Protein AF-A0A562IJ96-F1 (afdb_monomer_lite)

Secondary structure (DSSP, 8-state):
--GGGT---EEEEE---HHHHHHHHHHHHHHHHHHHS---PPPHHHHHHHHHHHHHHHHHHHHH--SSEEEEEETTTEEEEEEEB-TTSSBSS---HHHHHHHHHTPPPPHHHHHHHHHHHHHHHHHS-GGGHHHHHHHHHHHTTTS-TTSPPP------GGGTTS-S---S-TTS-PPPPPP---PPPPPPPPP-----------

Organism: Micromonospora olivasterospora (NCBI:txid1880)

Sequence (206 aa):
MFRAAGYRVEAAIMAVPEPLSRLGIIHRYHDQVQKLGYGRLTARDNHDASYQGVRRAAETIDRDRIVDVATVYRRGNQQLHTNHLDGASAWRWPAGTAAAIDAERQRPWTPEETKAFAATVKQLFDEMGPEWHEELRDIVRLAAPLADRQTPLPEIAEISPAITAAAKAFPTSTRQSLPRQPAERDAVPPPPRASRETSRGEEPTR

pLDDT: mean 81.47, std 24.16, range [34.38, 98.69]

InterPro domains:
  IPR010488 Zeta toxin domain [PF06414] (2-84)
  IPR027417 P-loop containing nucleoside triphosphate hydrolase [G3DSA:3.40.50.300] (1-162)

Foldseek 3Di:
DQVVVVDAFEAEAEQDAPLRLLLVQLLQQVVCCVPPVGGDGDDPVNSVCVVVVSLVVLVCCLPVVPHQKYWYAYPPRHTQDIWGQDPVSDIPDRRCNSVSSVCSNQAADDLVRQVVSLVSLVVCVVPDDPVCLVVSVVSLVSCVNRYDPVRDRDPSDDDDPPVVPPPPDDDDDPPPDDPDDDDDDDDDDDDDDDDDDDDDDDDDDD

Radius of gyration: 26.54 Å; chains: 1; bounding box: 50×44×98 Å

Structure (mmCIF, N/CA/C/O backbone):
data_AF-A0A562IJ96-F1
#
_entry.id   AF-A0A562IJ96-F1
#
loop_
_atom_site.group_PDB
_atom_site.id
_atom_site.type_symbol
_atom_site.label_atom_id
_atom_site.label_alt_id
_atom_site.label_comp_id
_atom_site.label_asym_id
_atom_site.label_entity_id
_atom_site.label_seq_id
_atom_site.pdbx_PDB_ins_code
_atom_site.Cartn_x
_atom_site.Cartn_y
_atom_site.Cartn_z
_atom_site.occupancy
_atom_site.B_iso_or_equiv
_atom_site.auth_seq_id
_atom_site.auth_comp_id
_atom_site.auth_asym_id
_atom_site.auth_atom_id
_atom_site.pdbx_PDB_model_num
ATOM 1 N N . MET A 1 1 ? 3.215 -9.424 -25.531 1.00 72.25 1 MET A N 1
ATOM 2 C CA . MET A 1 1 ? 1.840 -9.171 -26.015 1.00 72.25 1 MET A CA 1
ATOM 3 C C . MET A 1 1 ? 1.569 -7.679 -26.237 1.00 72.25 1 MET A C 1
ATOM 5 O O . MET A 1 1 ? 1.239 -7.343 -27.357 1.00 72.25 1 MET A O 1
ATOM 9 N N . PHE A 1 2 ? 1.799 -6.768 -25.278 1.00 91.50 2 PHE A N 1
ATOM 10 C CA . PHE A 1 2 ? 1.605 -5.315 -25.507 1.00 91.50 2 PHE A CA 1
ATOM 11 C C . PHE A 1 2 ? 2.761 -4.613 -26.238 1.00 91.50 2 PHE A C 1
ATOM 13 O O . PHE A 1 2 ? 2.530 -3.953 -27.245 1.00 91.50 2 PHE A O 1
ATOM 20 N N . ARG A 1 3 ? 4.014 -4.833 -25.813 1.00 88.69 3 ARG A N 1
ATOM 21 C CA . ARG A 1 3 ? 5.201 -4.298 -26.515 1.00 88.69 3 ARG A CA 1
ATOM 22 C C . ARG A 1 3 ? 5.276 -4.716 -27.980 1.00 88.69 3 ARG A C 1
ATOM 24 O O . ARG A 1 3 ? 5.545 -3.903 -28.850 1.00 88.69 3 ARG A O 1
ATOM 31 N N . ALA A 1 4 ? 4.987 -5.989 -28.251 1.00 88.75 4 ALA A N 1
ATOM 32 C CA . ALA A 1 4 ? 4.957 -6.532 -29.609 1.00 88.75 4 ALA A CA 1
ATOM 33 C C . ALA A 1 4 ? 3.893 -5.862 -30.501 1.00 88.75 4 ALA A C 1
ATOM 35 O O . ALA A 1 4 ? 4.020 -5.889 -31.717 1.00 88.75 4 ALA A O 1
ATOM 36 N N . ALA A 1 5 ? 2.868 -5.250 -29.900 1.00 93.44 5 ALA A N 1
ATOM 37 C CA . ALA A 1 5 ? 1.852 -4.465 -30.592 1.00 93.44 5 ALA A CA 1
ATOM 38 C C . ALA A 1 5 ? 2.189 -2.957 -30.648 1.00 93.44 5 ALA A C 1
ATOM 40 O O . ALA A 1 5 ? 1.336 -2.160 -31.023 1.00 93.44 5 ALA A O 1
ATOM 41 N N . GLY A 1 6 ? 3.410 -2.553 -30.276 1.00 92.81 6 GLY A N 1
ATOM 42 C CA . GLY A 1 6 ? 3.886 -1.168 -30.358 1.00 92.81 6 GLY A CA 1
ATOM 43 C C . GLY A 1 6 ? 3.533 -0.280 -29.160 1.00 92.81 6 GLY A C 1
ATOM 44 O O . GLY A 1 6 ? 3.797 0.919 -29.202 1.00 92.81 6 GLY A O 1
ATOM 45 N N . TYR A 1 7 ? 2.957 -0.832 -28.088 1.00 95.44 7 TYR A N 1
ATOM 46 C CA . TYR A 1 7 ? 2.636 -0.056 -26.887 1.00 95.44 7 TYR A CA 1
ATOM 47 C C . TYR A 1 7 ? 3.838 0.099 -25.959 1.00 95.44 7 TYR A C 1
ATOM 49 O O . TYR A 1 7 ? 4.564 -0.866 -25.708 1.00 95.44 7 TYR A O 1
ATOM 57 N N . ARG A 1 8 ? 3.948 1.287 -25.351 1.00 94.69 8 ARG A N 1
ATOM 58 C CA . ARG A 1 8 ? 4.721 1.491 -24.123 1.00 94.69 8 ARG A CA 1
ATOM 59 C C . ARG A 1 8 ? 3.952 0.886 -22.945 1.00 94.69 8 ARG A C 1
ATOM 61 O O . ARG A 1 8 ? 2.775 1.178 -22.750 1.00 94.69 8 ARG A O 1
ATOM 68 N N . VAL A 1 9 ? 4.615 0.033 -22.179 1.00 96.19 9 VAL A N 1
ATOM 69 C CA . VAL A 1 9 ? 4.081 -0.667 -21.010 1.00 96.19 9 VAL A CA 1
ATOM 70 C C . VAL A 1 9 ? 4.668 -0.048 -19.753 1.00 96.19 9 VAL A C 1
ATOM 72 O O . VAL A 1 9 ? 5.884 -0.015 -19.576 1.00 96.19 9 VAL A O 1
ATOM 75 N N . GLU A 1 10 ? 3.806 0.403 -18.852 1.00 97.38 10 GLU A N 1
ATOM 76 C CA . GLU A 1 10 ? 4.207 1.053 -17.606 1.00 97.38 10 GLU A CA 1
ATOM 77 C C . GLU A 1 10 ? 3.600 0.322 -16.408 1.00 97.38 10 GLU A C 1
ATOM 79 O O . GLU A 1 10 ? 2.443 -0.100 -16.449 1.00 97.38 10 GLU A O 1
ATOM 84 N N . ALA A 1 11 ? 4.377 0.183 -15.335 1.00 97.69 11 ALA A N 1
ATOM 85 C CA . ALA A 1 11 ? 3.901 -0.291 -14.044 1.00 97.69 11 ALA A CA 1
ATOM 86 C C . ALA A 1 11 ? 3.885 0.865 -13.042 1.00 97.69 11 ALA A C 1
ATOM 88 O O . ALA A 1 11 ? 4.938 1.345 -12.630 1.00 97.69 11 ALA A O 1
ATOM 89 N N . ALA A 1 12 ? 2.689 1.269 -12.619 1.00 97.50 12 ALA A N 1
ATOM 90 C CA . ALA A 1 12 ? 2.480 2.179 -11.499 1.00 97.5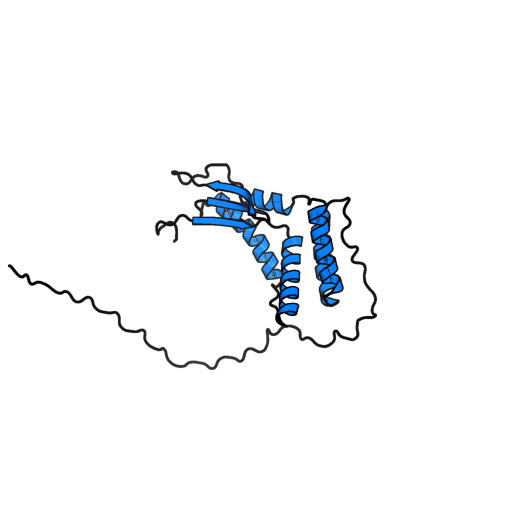0 12 ALA A CA 1
ATOM 91 C C . ALA A 1 12 ? 2.096 1.364 -10.258 1.00 97.50 12 ALA A C 1
ATOM 93 O O . ALA A 1 12 ? 1.059 0.700 -10.238 1.00 97.50 12 ALA A O 1
ATOM 94 N N . ILE A 1 13 ? 2.945 1.384 -9.232 1.00 98.06 13 ILE A N 1
ATOM 95 C CA . ILE A 1 13 ? 2.834 0.507 -8.065 1.00 98.06 13 ILE A CA 1
ATOM 96 C C . ILE A 1 13 ? 2.618 1.345 -6.809 1.00 98.06 13 ILE A C 1
ATOM 98 O O . ILE A 1 13 ? 3.400 2.242 -6.512 1.00 98.06 13 ILE A O 1
ATOM 102 N N . MET A 1 14 ? 1.582 1.025 -6.035 1.00 97.75 14 MET A N 1
ATOM 103 C CA . MET A 1 14 ? 1.342 1.651 -4.734 1.00 97.75 14 MET A CA 1
ATOM 104 C C . MET A 1 14 ? 2.111 0.912 -3.636 1.00 97.75 14 MET A C 1
ATOM 106 O O . MET A 1 14 ? 1.820 -0.248 -3.338 1.00 97.75 14 MET A O 1
ATOM 110 N N . ALA A 1 15 ? 3.051 1.599 -2.995 1.00 97.81 15 ALA A N 1
ATOM 111 C CA . ALA A 1 15 ? 3.677 1.155 -1.762 1.00 97.81 15 ALA A CA 1
ATOM 112 C C . ALA A 1 15 ? 2.870 1.691 -0.574 1.00 97.81 15 ALA A C 1
ATOM 114 O O . ALA A 1 15 ? 2.797 2.893 -0.323 1.00 97.81 15 ALA A O 1
ATOM 115 N N . VAL A 1 16 ? 2.197 0.782 0.127 1.00 97.00 16 VAL A N 1
ATOM 116 C CA . VAL A 1 16 ? 1.377 1.095 1.299 1.00 97.00 16 VAL A CA 1
ATOM 117 C C . VAL A 1 16 ? 1.778 0.137 2.417 1.00 97.00 16 VAL A C 1
ATOM 119 O O . VAL A 1 16 ? 1.808 -1.067 2.155 1.00 97.00 16 VAL A O 1
ATOM 122 N N . PRO A 1 17 ? 2.064 0.628 3.635 1.00 97.62 17 PRO A N 1
ATOM 123 C CA . PRO A 1 17 ? 2.273 -0.226 4.798 1.00 97.62 17 PRO A CA 1
ATOM 124 C C . PRO A 1 17 ? 1.095 -1.176 5.052 1.00 97.62 17 PRO A C 1
ATOM 126 O O . PRO A 1 17 ? -0.069 -0.789 4.916 1.00 97.62 17 PRO A O 1
ATOM 129 N N . GLU A 1 18 ? 1.392 -2.406 5.469 1.00 97.38 18 GLU A N 1
ATOM 130 C CA . GLU A 1 18 ? 0.399 -3.446 5.768 1.00 97.38 18 GLU A CA 1
ATOM 131 C C . GLU A 1 18 ? -0.750 -2.982 6.683 1.00 97.38 18 GLU A C 1
ATOM 133 O O . GLU A 1 18 ? -1.907 -3.155 6.284 1.00 97.38 18 GLU A O 1
ATOM 138 N N . PRO A 1 19 ? -0.502 -2.344 7.849 1.00 97.19 19 PRO A N 1
ATOM 139 C CA . PRO A 1 19 ? -1.590 -1.904 8.725 1.00 97.19 19 PRO A CA 1
ATOM 140 C C . PRO A 1 19 ? -2.535 -0.911 8.037 1.00 97.19 19 PRO A C 1
ATOM 142 O O . PRO A 1 19 ? -3.748 -0.996 8.212 1.00 97.19 19 PRO A O 1
ATOM 145 N N . LEU A 1 20 ? -2.018 -0.017 7.185 1.00 97.38 20 LEU A N 1
ATOM 146 C CA . LEU A 1 20 ? -2.839 0.933 6.423 1.00 97.38 20 LEU A CA 1
ATOM 147 C C . LEU A 1 20 ? -3.621 0.261 5.288 1.00 97.38 20 LEU A C 1
ATOM 149 O O . LEU A 1 20 ? -4.710 0.717 4.929 1.00 97.38 20 LEU A O 1
ATOM 153 N N . SER A 1 21 ? -3.071 -0.799 4.696 1.00 96.88 21 SER A N 1
ATOM 154 C CA . SER A 1 21 ? -3.761 -1.602 3.683 1.00 96.88 21 SER A CA 1
ATOM 155 C C . SER A 1 21 ? -4.943 -2.359 4.299 1.00 96.88 21 SER A C 1
ATOM 157 O O . SER A 1 21 ? -6.072 -2.240 3.812 1.00 96.88 21 SER A O 1
ATOM 159 N N . ARG A 1 22 ? -4.710 -3.053 5.422 1.00 97.62 22 ARG A N 1
ATOM 160 C CA . ARG A 1 22 ? -5.741 -3.800 6.160 1.00 97.62 22 ARG A CA 1
ATOM 161 C C . ARG A 1 22 ? -6.819 -2.883 6.729 1.00 97.62 22 ARG A C 1
ATOM 163 O O . ARG A 1 22 ? -8.001 -3.116 6.481 1.00 97.62 22 ARG A O 1
ATOM 170 N N . LEU A 1 23 ? -6.433 -1.781 7.377 1.00 97.56 23 LEU A N 1
ATOM 171 C CA . LEU A 1 23 ? -7.387 -0.795 7.894 1.00 97.56 23 LEU A CA 1
ATOM 172 C C . LEU A 1 23 ? -8.276 -0.227 6.780 1.00 97.56 23 LEU A C 1
ATOM 174 O O . LEU A 1 23 ? -9.485 -0.098 6.949 1.00 97.56 23 LEU A O 1
ATOM 178 N N . GLY A 1 24 ? -7.698 0.048 5.607 1.00 96.81 24 GLY A N 1
ATOM 179 C CA . GLY A 1 24 ? -8.445 0.537 4.450 1.00 96.81 24 GLY A CA 1
ATOM 180 C C . GLY A 1 24 ? -9.465 -0.461 3.887 1.00 96.81 24 GLY A C 1
ATOM 181 O O . GLY A 1 24 ? -10.447 -0.035 3.278 1.00 96.81 24 GLY A O 1
ATOM 182 N N . ILE A 1 25 ? -9.265 -1.773 4.063 1.00 97.19 25 ILE A N 1
ATOM 183 C CA . ILE A 1 25 ? -10.264 -2.793 3.702 1.00 97.19 25 ILE A CA 1
ATOM 184 C C . ILE A 1 25 ? -11.467 -2.700 4.639 1.00 97.19 25 ILE A C 1
ATOM 186 O O . ILE A 1 25 ? -12.594 -2.637 4.149 1.00 97.19 25 ILE A O 1
ATOM 190 N N . ILE A 1 26 ? -11.221 -2.653 5.950 1.00 97.69 26 ILE A N 1
ATOM 191 C CA . ILE A 1 26 ? -12.277 -2.595 6.969 1.00 97.69 26 ILE A CA 1
ATOM 192 C C . ILE A 1 26 ? -13.055 -1.291 6.844 1.00 97.69 26 ILE A C 1
ATOM 194 O O . ILE A 1 26 ? -14.274 -1.322 6.721 1.00 97.69 26 ILE A O 1
ATOM 198 N N . HIS A 1 27 ? -12.353 -0.159 6.758 1.00 97.56 27 HIS A N 1
ATOM 199 C CA . HIS A 1 27 ? -12.979 1.149 6.593 1.00 97.56 27 HIS A CA 1
ATOM 200 C C . HIS A 1 27 ? -13.878 1.201 5.354 1.00 97.56 27 HIS A C 1
ATOM 202 O O . HIS A 1 27 ? -15.020 1.638 5.426 1.00 97.56 27 HIS A O 1
ATOM 208 N N . ARG A 1 28 ? -13.398 0.708 4.201 1.00 97.19 28 ARG A N 1
ATOM 209 C CA . ARG A 1 28 ? -14.205 0.675 2.972 1.00 97.19 28 ARG A CA 1
ATOM 210 C C . ARG A 1 28 ? -15.418 -0.244 3.107 1.00 97.19 28 ARG A C 1
ATOM 212 O O . ARG A 1 28 ? -16.473 0.084 2.575 1.00 97.19 28 ARG A O 1
ATOM 219 N N . TYR A 1 29 ? -15.263 -1.396 3.754 1.00 97.38 29 TYR A N 1
ATOM 220 C CA . TYR A 1 29 ? -16.377 -2.307 3.998 1.00 97.38 29 TYR A CA 1
ATOM 221 C C . TYR A 1 29 ? -17.438 -1.654 4.892 1.00 97.38 29 TYR A C 1
ATOM 223 O O . TYR A 1 29 ? -18.611 -1.654 4.526 1.00 97.38 29 TYR A O 1
ATOM 231 N N . HIS A 1 30 ? -17.022 -1.043 6.003 1.00 97.44 30 HIS A N 1
ATOM 232 C CA . HIS A 1 30 ? -17.906 -0.305 6.906 1.00 97.44 30 HIS A CA 1
ATOM 233 C C . HIS A 1 30 ? -18.641 0.819 6.174 1.00 97.44 30 HIS A C 1
ATOM 235 O O . HIS A 1 30 ? -19.867 0.847 6.172 1.00 97.44 30 HIS A O 1
ATOM 241 N N . ASP A 1 31 ? -17.916 1.655 5.427 1.00 97.06 31 ASP A N 1
ATOM 242 C CA . ASP A 1 31 ? -18.498 2.714 4.595 1.00 97.06 31 ASP A CA 1
ATOM 243 C C . ASP A 1 31 ? -19.562 2.188 3.620 1.00 97.06 31 ASP A C 1
ATOM 245 O O . ASP A 1 31 ? -20.584 2.839 3.402 1.00 97.06 31 ASP A O 1
ATOM 249 N N . GLN A 1 32 ? -19.322 1.030 2.997 1.00 97.00 32 GLN A N 1
ATOM 250 C CA . GLN A 1 32 ? -20.284 0.403 2.089 1.00 97.00 32 GLN A CA 1
ATOM 251 C C . GLN A 1 32 ? -21.539 -0.051 2.833 1.00 97.00 32 GLN A C 1
ATOM 253 O O . GLN A 1 32 ? -22.642 0.244 2.381 1.00 97.00 32 GLN A O 1
ATOM 258 N N . VAL A 1 33 ? -21.380 -0.708 3.984 1.00 96.75 33 VAL A N 1
ATOM 259 C CA . VAL A 1 33 ? -22.507 -1.144 4.818 1.00 96.75 33 VAL A CA 1
ATOM 260 C C . VAL A 1 33 ? -23.334 0.053 5.282 1.00 96.75 33 VAL A C 1
ATOM 262 O O . VAL A 1 33 ? -24.551 0.025 5.135 1.00 96.75 33 VAL A O 1
ATOM 265 N N . GLN A 1 34 ? -22.698 1.131 5.748 1.00 95.88 34 GLN A N 1
ATOM 266 C CA . GLN A 1 34 ? -23.405 2.338 6.189 1.00 95.88 34 GLN A CA 1
ATOM 267 C C . GLN A 1 34 ? -24.163 3.028 5.046 1.00 95.88 34 GLN A C 1
ATOM 269 O O . GLN A 1 34 ? -25.287 3.486 5.232 1.00 95.88 34 GLN A O 1
ATOM 274 N N . LYS A 1 35 ? -23.571 3.102 3.847 1.00 95.94 35 LYS A N 1
ATOM 275 C CA . LYS A 1 35 ? -24.162 3.827 2.706 1.00 95.94 35 LYS A CA 1
ATOM 276 C C . LYS A 1 35 ? -25.193 3.012 1.928 1.00 95.94 35 LYS A C 1
ATOM 278 O O . LYS A 1 35 ? -26.113 3.591 1.361 1.00 95.94 35 LYS A O 1
ATOM 283 N N . LEU A 1 36 ? -25.006 1.696 1.835 1.00 96.31 36 LEU A N 1
ATOM 284 C CA . LEU A 1 36 ? -25.757 0.822 0.925 1.00 96.31 36 LEU A CA 1
ATOM 285 C C . LEU A 1 36 ? -26.546 -0.273 1.655 1.00 96.31 36 LEU A C 1
ATOM 287 O O . LEU A 1 36 ? -27.324 -0.981 1.022 1.00 96.31 36 LEU A O 1
ATOM 291 N N . GLY A 1 37 ? -26.329 -0.459 2.959 1.00 95.06 37 GLY A N 1
ATOM 292 C CA . GLY A 1 37 ? -26.875 -1.576 3.735 1.00 95.06 37 GLY A CA 1
ATOM 293 C C . GLY A 1 37 ? -26.142 -2.907 3.521 1.00 95.06 37 GLY A C 1
ATOM 294 O O . GLY A 1 37 ? -26.482 -3.901 4.155 1.00 95.06 37 GLY A O 1
ATOM 295 N N . TYR A 1 38 ? -25.136 -2.953 2.640 1.00 93.81 38 TYR A N 1
ATOM 296 C CA . TYR A 1 38 ? -24.306 -4.130 2.375 1.00 93.81 38 TYR A CA 1
ATOM 297 C C . TYR A 1 38 ? -22.913 -3.732 1.866 1.00 93.81 38 TYR A C 1
ATOM 299 O O . TYR A 1 38 ? -22.724 -2.666 1.283 1.00 93.81 38 TYR A O 1
ATOM 307 N N . GLY A 1 39 ? -21.925 -4.614 2.042 1.00 93.69 39 GLY A N 1
ATOM 308 C CA . GLY A 1 39 ? -20.548 -4.395 1.595 1.00 93.69 39 GLY A CA 1
ATOM 309 C C . GLY A 1 39 ? -19.851 -5.694 1.201 1.00 93.69 39 GLY A C 1
ATOM 310 O O . GLY A 1 39 ? -20.277 -6.784 1.584 1.00 93.69 39 GLY A O 1
ATOM 311 N N . ARG A 1 40 ? -18.761 -5.592 0.428 1.00 95.19 40 ARG A N 1
ATOM 312 C CA . ARG A 1 40 ? -17.938 -6.756 0.059 1.00 95.19 40 ARG A CA 1
ATOM 313 C C . ARG A 1 40 ? -16.588 -6.680 0.752 1.00 95.19 40 ARG A C 1
ATOM 315 O O . ARG A 1 40 ? -15.710 -5.927 0.330 1.00 95.19 40 ARG A O 1
ATOM 322 N N . LEU A 1 41 ? -16.418 -7.510 1.773 1.00 94.56 41 LEU A N 1
ATOM 323 C CA . LEU A 1 41 ? -15.152 -7.644 2.476 1.00 94.56 41 LEU A CA 1
ATOM 324 C C . LEU A 1 41 ? -14.132 -8.412 1.623 1.00 94.56 41 LEU A C 1
ATOM 326 O O . LEU A 1 41 ? -14.432 -9.463 1.053 1.00 94.56 41 LEU A O 1
ATOM 330 N N . THR A 1 42 ? -12.906 -7.896 1.553 1.00 93.38 42 THR A N 1
ATOM 331 C CA . THR A 1 42 ? -11.771 -8.652 1.015 1.00 93.38 42 THR A CA 1
ATOM 332 C C . THR A 1 42 ? -11.306 -9.642 2.079 1.00 93.38 42 THR A C 1
ATOM 334 O O . THR A 1 42 ? -10.912 -9.222 3.162 1.00 93.38 42 THR A O 1
ATOM 337 N N . ALA A 1 43 ? -11.329 -10.941 1.771 1.00 91.62 43 ALA A N 1
ATOM 338 C CA . ALA A 1 43 ? -10.798 -11.967 2.668 1.00 91.62 43 ALA A CA 1
ATOM 339 C C . ALA A 1 43 ? -9.306 -11.731 2.964 1.00 91.62 43 ALA A C 1
ATOM 341 O O . ALA A 1 43 ? -8.553 -11.367 2.056 1.00 91.62 43 ALA A O 1
ATOM 342 N N . ARG A 1 44 ? -8.886 -11.979 4.211 1.00 89.88 44 ARG A N 1
ATOM 343 C CA . ARG A 1 44 ? -7.505 -11.771 4.679 1.00 89.88 44 ARG A CA 1
ATOM 344 C C . ARG A 1 44 ? -6.482 -12.503 3.811 1.00 89.88 44 ARG A C 1
ATOM 346 O O . ARG A 1 44 ? -5.589 -11.862 3.276 1.00 89.88 44 ARG A O 1
ATOM 353 N N . ASP A 1 45 ? -6.703 -13.782 3.520 1.00 91.00 45 ASP A N 1
ATOM 354 C CA . ASP A 1 45 ? -5.799 -14.568 2.666 1.00 91.00 45 ASP A CA 1
ATOM 355 C C . ASP A 1 45 ? -5.625 -13.964 1.262 1.00 91.00 45 ASP A C 1
ATOM 357 O O . ASP A 1 45 ? -4.525 -13.950 0.708 1.00 91.00 45 ASP A O 1
ATOM 361 N N . ASN A 1 46 ? -6.698 -13.406 0.686 1.00 93.12 46 ASN A N 1
ATOM 362 C CA . ASN A 1 46 ? -6.628 -12.735 -0.614 1.00 93.12 46 ASN A CA 1
ATOM 363 C C . ASN A 1 46 ? -5.841 -11.422 -0.528 1.00 93.12 46 ASN A C 1
ATOM 365 O O . ASN A 1 46 ? -5.107 -11.086 -1.464 1.00 93.12 46 ASN A O 1
ATOM 369 N N . HIS A 1 47 ? -5.998 -10.673 0.568 1.00 94.38 47 HIS A N 1
ATOM 370 C CA . HIS A 1 47 ? -5.180 -9.494 0.835 1.00 94.38 47 HIS A CA 1
ATOM 371 C C . HIS A 1 47 ? -3.706 -9.885 0.954 1.00 94.38 47 HIS A C 1
ATOM 373 O O . HIS A 1 47 ? -2.888 -9.322 0.234 1.00 94.38 47 HIS A O 1
ATOM 379 N N . ASP A 1 48 ? -3.377 -10.876 1.779 1.00 93.38 48 ASP A N 1
ATOM 380 C CA . ASP A 1 48 ? -1.997 -11.259 2.078 1.00 93.38 48 ASP A CA 1
ATOM 381 C C . ASP A 1 48 ? -1.291 -11.790 0.822 1.00 93.38 48 ASP A C 1
ATOM 383 O O . ASP A 1 48 ? -0.187 -11.350 0.481 1.00 93.38 48 ASP A O 1
ATOM 387 N N . ALA A 1 49 ? -1.972 -12.639 0.045 1.00 95.25 49 ALA A N 1
ATOM 388 C CA . ALA A 1 49 ? -1.475 -13.120 -1.241 1.00 95.25 49 ALA A CA 1
ATOM 389 C C . ALA A 1 49 ? -1.198 -11.971 -2.227 1.00 95.25 49 ALA A C 1
ATOM 391 O O . ALA A 1 49 ? -0.166 -11.972 -2.907 1.00 95.25 49 ALA A O 1
ATOM 392 N N . SER A 1 50 ? -2.087 -10.973 -2.286 1.00 95.75 50 SER A N 1
ATOM 393 C CA . SER A 1 50 ? -1.925 -9.798 -3.153 1.00 95.75 50 SER A CA 1
ATOM 394 C C . SER A 1 50 ? -0.810 -8.875 -2.655 1.00 95.75 50 SER A C 1
ATOM 396 O O . SER A 1 50 ? 0.014 -8.418 -3.445 1.00 95.75 50 SER A O 1
ATOM 398 N N . TYR A 1 51 ? -0.731 -8.641 -1.345 1.00 96.75 51 TYR A N 1
ATOM 399 C CA . TYR A 1 51 ? 0.262 -7.782 -0.706 1.00 96.75 51 TYR A CA 1
ATOM 400 C C . TYR A 1 51 ? 1.687 -8.299 -0.938 1.00 96.75 51 TYR A C 1
ATOM 402 O O . TYR A 1 51 ? 2.579 -7.521 -1.298 1.00 96.75 51 TYR A O 1
ATOM 410 N N . GLN A 1 52 ? 1.889 -9.615 -0.822 1.00 97.12 52 GLN A N 1
ATOM 411 C CA . GLN A 1 52 ? 3.151 -10.274 -1.172 1.00 97.12 52 GLN A CA 1
ATOM 412 C C . GLN A 1 52 ? 3.350 -10.384 -2.690 1.00 97.12 52 GLN A C 1
ATOM 414 O O . GLN A 1 52 ? 4.468 -10.280 -3.194 1.00 97.12 52 GLN A O 1
ATOM 419 N N . GLY A 1 53 ? 2.267 -10.576 -3.446 1.00 98.00 53 GLY A N 1
ATOM 420 C CA . GLY A 1 53 ? 2.280 -10.621 -4.908 1.00 98.00 53 GLY A CA 1
ATOM 421 C C . GLY A 1 53 ? 2.824 -9.343 -5.545 1.00 98.00 53 GLY A C 1
ATOM 422 O O . GLY A 1 53 ? 3.643 -9.433 -6.454 1.00 98.00 53 GLY A O 1
ATOM 423 N N . VAL A 1 54 ? 2.447 -8.167 -5.031 1.00 98.12 54 VAL A N 1
ATOM 424 C CA . VAL A 1 54 ? 2.948 -6.867 -5.519 1.00 98.12 54 VAL A CA 1
ATOM 425 C C . VAL A 1 54 ? 4.471 -6.774 -5.409 1.00 98.12 54 VAL A C 1
ATOM 427 O O . VAL A 1 54 ? 5.130 -6.370 -6.366 1.00 98.12 54 VAL A O 1
ATOM 430 N N . ARG A 1 55 ? 5.046 -7.200 -4.279 1.00 97.94 55 ARG A N 1
ATOM 431 C CA . ARG A 1 55 ? 6.503 -7.202 -4.088 1.00 97.94 55 ARG A CA 1
ATOM 432 C C . ARG A 1 55 ? 7.198 -8.173 -5.047 1.00 97.94 55 ARG A C 1
ATOM 434 O O . ARG A 1 55 ? 8.137 -7.782 -5.731 1.00 97.94 55 ARG A O 1
ATOM 441 N N . ARG A 1 56 ? 6.691 -9.405 -5.173 1.00 98.44 56 ARG A N 1
ATOM 442 C CA . ARG A 1 56 ? 7.225 -10.408 -6.120 1.00 98.44 56 ARG A CA 1
ATOM 443 C C . ARG A 1 56 ? 7.138 -9.951 -7.580 1.00 98.44 56 ARG A C 1
ATOM 445 O O . ARG A 1 56 ? 8.027 -10.232 -8.384 1.00 98.44 56 ARG A O 1
ATOM 452 N N . ALA A 1 57 ? 6.070 -9.237 -7.935 1.00 98.25 57 ALA A N 1
ATOM 453 C CA . ALA A 1 57 ? 5.928 -8.637 -9.255 1.00 98.25 57 ALA A CA 1
ATOM 454 C C . ALA A 1 57 ? 6.983 -7.544 -9.485 1.00 98.25 57 ALA A C 1
ATOM 456 O O . ALA A 1 57 ? 7.581 -7.510 -10.556 1.00 98.25 57 ALA A O 1
ATOM 457 N N . ALA A 1 58 ? 7.270 -6.710 -8.482 1.00 98.50 58 ALA A N 1
ATOM 458 C CA . ALA A 1 58 ? 8.327 -5.7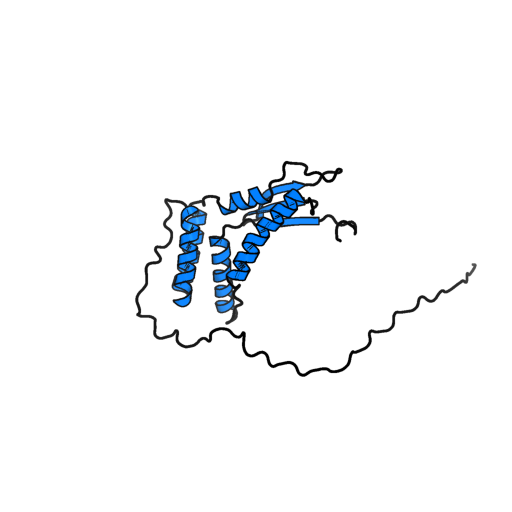02 -8.559 1.00 98.50 58 ALA A CA 1
ATOM 459 C C . ALA A 1 58 ? 9.728 -6.319 -8.719 1.00 98.50 58 ALA A C 1
ATOM 461 O O . ALA A 1 58 ? 10.497 -5.858 -9.555 1.00 98.50 58 ALA A O 1
ATOM 462 N N . GLU A 1 59 ? 10.037 -7.410 -8.014 1.00 98.50 59 GLU A N 1
ATOM 463 C CA . GLU A 1 59 ? 11.295 -8.157 -8.203 1.00 98.50 59 GLU A CA 1
ATOM 464 C C . GLU A 1 59 ? 11.419 -8.721 -9.623 1.00 98.50 59 GLU A C 1
ATOM 466 O O . GLU A 1 59 ? 12.488 -8.710 -10.232 1.00 98.50 59 GLU A O 1
ATOM 471 N N . THR A 1 60 ? 10.306 -9.216 -10.163 1.00 98.38 60 THR A N 1
ATOM 472 C CA . THR A 1 60 ? 10.231 -9.725 -11.536 1.00 98.38 60 THR A CA 1
ATOM 473 C C . THR A 1 60 ? 10.407 -8.595 -12.547 1.00 98.38 60 THR A C 1
ATOM 475 O O . THR A 1 60 ? 11.112 -8.769 -13.534 1.00 98.38 60 THR A O 1
ATOM 478 N N . ILE A 1 61 ? 9.833 -7.417 -12.290 1.00 97.94 61 ILE A N 1
ATOM 479 C CA . ILE A 1 61 ? 10.068 -6.209 -13.087 1.00 97.94 61 ILE A CA 1
ATOM 480 C C . ILE A 1 61 ? 11.555 -5.851 -13.081 1.00 97.94 61 ILE A C 1
ATOM 482 O O . ILE A 1 61 ? 12.147 -5.735 -14.153 1.00 97.94 61 ILE A O 1
ATOM 486 N N . ASP A 1 62 ? 12.160 -5.742 -11.898 1.00 98.12 62 ASP A N 1
ATOM 487 C CA . ASP A 1 62 ? 13.565 -5.373 -11.725 1.00 98.12 62 ASP A CA 1
ATOM 488 C C . ASP A 1 62 ? 14.505 -6.345 -12.466 1.00 98.12 62 ASP A C 1
ATOM 490 O O . ASP A 1 62 ? 15.404 -5.901 -13.183 1.00 98.12 62 ASP A O 1
ATOM 494 N N . ARG A 1 63 ? 14.267 -7.660 -12.354 1.00 97.94 63 ARG A N 1
ATOM 495 C CA . ARG A 1 63 ? 15.096 -8.720 -12.957 1.00 97.94 63 ARG A CA 1
ATOM 496 C C . ARG A 1 63 ? 14.854 -8.904 -14.458 1.00 97.94 63 ARG A C 1
ATOM 498 O O . ARG A 1 63 ? 15.800 -8.913 -15.246 1.00 97.94 63 ARG A O 1
ATOM 505 N N . ASP A 1 64 ? 13.593 -9.059 -14.852 1.00 97.00 64 ASP A N 1
ATOM 506 C CA . ASP A 1 64 ? 13.216 -9.529 -16.191 1.00 97.00 64 ASP A CA 1
ATOM 507 C C . ASP A 1 64 ? 12.887 -8.373 -17.148 1.00 97.00 64 ASP A C 1
ATOM 509 O O . ASP A 1 64 ? 12.684 -8.604 -18.340 1.00 97.00 64 ASP A O 1
ATOM 513 N N . ARG A 1 65 ? 12.856 -7.121 -16.657 1.00 96.25 65 ARG A N 1
ATOM 514 C CA . ARG A 1 65 ? 12.692 -5.899 -17.472 1.00 96.25 65 ARG A CA 1
ATOM 515 C C . ARG A 1 65 ? 11.445 -5.942 -18.360 1.00 96.25 65 ARG A C 1
ATOM 517 O O . ARG A 1 65 ? 11.440 -5.511 -19.515 1.00 96.25 65 ARG A O 1
ATOM 524 N N . ILE A 1 66 ? 10.357 -6.476 -17.808 1.00 94.06 66 ILE A N 1
ATOM 525 C CA . ILE A 1 66 ? 9.100 -6.744 -18.525 1.00 94.06 66 ILE A CA 1
ATOM 526 C C . ILE A 1 66 ? 8.242 -5.494 -18.794 1.00 94.06 66 ILE A C 1
ATOM 528 O O . ILE A 1 66 ? 7.256 -5.588 -19.525 1.00 94.06 66 ILE A O 1
ATOM 532 N N . VAL A 1 67 ? 8.618 -4.333 -18.245 1.00 96.31 67 VAL A N 1
ATOM 533 C CA . VAL A 1 67 ? 7.951 -3.032 -18.445 1.00 96.31 67 VAL A CA 1
ATOM 534 C C . VAL A 1 67 ? 8.954 -1.969 -18.880 1.00 96.31 67 VAL A C 1
ATOM 536 O O . VAL A 1 67 ? 10.145 -2.087 -18.594 1.00 96.31 67 VAL A O 1
ATOM 539 N N . ASP A 1 68 ? 8.490 -0.969 -19.630 1.00 97.00 68 ASP A N 1
ATOM 540 C CA . ASP A 1 68 ? 9.329 0.123 -20.137 1.00 97.00 68 ASP A CA 1
ATOM 541 C C . ASP A 1 68 ? 9.620 1.138 -19.043 1.00 97.00 68 ASP A C 1
ATOM 543 O O . ASP A 1 68 ? 10.701 1.722 -19.017 1.00 97.00 68 ASP A O 1
ATOM 547 N N . VAL A 1 69 ? 8.656 1.335 -18.139 1.00 98.06 69 VAL A N 1
ATOM 548 C CA . VAL A 1 69 ? 8.788 2.199 -16.967 1.00 98.06 69 VAL A CA 1
ATOM 549 C C . VAL A 1 69 ? 8.177 1.528 -15.750 1.00 98.06 69 VAL A C 1
ATOM 551 O O . VAL A 1 69 ? 7.078 0.977 -15.823 1.00 98.06 69 VAL A O 1
ATOM 554 N N . ALA A 1 70 ? 8.897 1.582 -14.637 1.00 98.44 70 ALA A N 1
ATOM 555 C CA . ALA A 1 70 ? 8.432 1.135 -13.335 1.00 98.44 70 ALA A CA 1
ATOM 556 C C . ALA A 1 70 ? 8.454 2.322 -12.376 1.00 98.44 70 ALA A C 1
ATOM 558 O O . ALA A 1 70 ? 9.500 2.940 -12.185 1.00 98.44 70 ALA A O 1
ATOM 559 N N . THR A 1 71 ? 7.311 2.634 -11.774 1.00 98.62 71 THR A N 1
ATOM 560 C CA . THR A 1 71 ? 7.160 3.766 -10.862 1.00 98.62 71 THR A CA 1
ATOM 561 C C . THR A 1 71 ? 6.473 3.312 -9.582 1.00 98.62 71 THR A C 1
ATOM 563 O O . THR A 1 71 ? 5.434 2.654 -9.619 1.00 98.62 71 THR A O 1
ATOM 566 N N . VAL A 1 72 ? 7.054 3.671 -8.438 1.00 98.69 72 VAL A N 1
ATOM 567 C CA . VAL A 1 72 ? 6.503 3.387 -7.109 1.00 98.69 72 VAL A CA 1
ATOM 568 C C . VAL A 1 72 ? 5.975 4.679 -6.509 1.00 98.69 72 VAL A C 1
ATOM 570 O O . VAL A 1 72 ? 6.675 5.692 -6.485 1.00 98.69 72 VAL A O 1
ATOM 573 N N . TYR A 1 73 ? 4.754 4.625 -5.993 1.00 98.31 73 TYR A N 1
ATOM 574 C CA . TYR A 1 73 ? 4.050 5.740 -5.381 1.00 98.31 73 TYR A CA 1
ATOM 575 C C . TYR A 1 73 ? 3.675 5.439 -3.934 1.00 98.31 73 TYR A C 1
ATOM 577 O O . TYR A 1 73 ? 3.308 4.317 -3.588 1.00 98.31 73 TYR A O 1
ATOM 585 N N . ARG A 1 74 ? 3.672 6.483 -3.111 1.00 94.81 74 ARG A N 1
ATOM 586 C CA . ARG A 1 74 ? 3.008 6.534 -1.806 1.00 94.81 74 ARG A CA 1
ATOM 587 C C . ARG A 1 74 ? 1.613 7.157 -1.959 1.00 94.81 74 ARG A C 1
ATOM 589 O O . ARG A 1 74 ? 1.315 7.831 -2.948 1.00 94.81 74 ARG A O 1
ATOM 596 N N . ARG A 1 75 ? 0.740 6.948 -0.964 1.00 85.88 75 ARG A N 1
ATOM 597 C CA . ARG A 1 75 ? -0.558 7.649 -0.854 1.00 85.88 75 ARG A CA 1
ATOM 598 C C . ARG A 1 75 ? -0.392 9.168 -1.036 1.00 85.88 75 ARG A C 1
ATOM 600 O O . ARG A 1 75 ? 0.566 9.749 -0.545 1.00 85.88 75 ARG A O 1
ATOM 607 N N . GLY A 1 76 ? -1.340 9.804 -1.725 1.00 86.69 76 GLY A N 1
ATOM 608 C CA . GLY A 1 76 ? -1.245 11.227 -2.081 1.00 86.69 76 GLY A CA 1
ATOM 609 C C . GLY A 1 76 ? -0.452 11.501 -3.365 1.00 86.69 76 GLY A C 1
ATOM 610 O O . GLY A 1 76 ? -0.060 12.637 -3.599 1.00 86.69 76 GLY A O 1
ATOM 611 N N . ASN A 1 77 ? -0.234 10.476 -4.200 1.00 86.06 77 ASN A N 1
ATOM 612 C CA . ASN A 1 77 ? 0.443 10.559 -5.502 1.00 86.06 77 ASN A CA 1
ATOM 613 C C . ASN A 1 77 ? 1.915 10.999 -5.429 1.00 86.06 77 ASN A C 1
ATOM 615 O O . ASN A 1 77 ? 2.468 11.499 -6.408 1.00 86.06 77 ASN A O 1
ATOM 619 N N . GLN A 1 78 ? 2.576 10.788 -4.289 1.00 94.81 78 GLN A N 1
ATOM 620 C CA . GLN A 1 78 ? 4.002 11.065 -4.160 1.00 94.81 78 GLN A 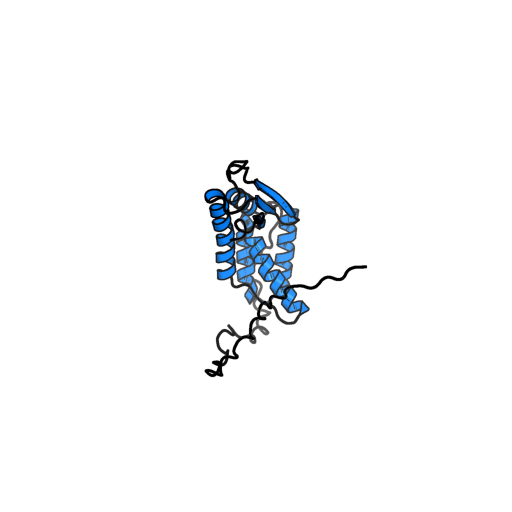CA 1
ATOM 621 C C . GLN A 1 78 ? 4.811 9.950 -4.830 1.00 94.81 78 GLN A C 1
ATOM 623 O O . GLN A 1 78 ? 4.732 8.792 -4.421 1.00 94.81 78 GLN A O 1
ATOM 628 N N . GLN A 1 79 ? 5.608 10.301 -5.838 1.00 97.56 79 GLN A N 1
ATOM 629 C CA . GLN A 1 79 ? 6.536 9.373 -6.479 1.00 97.56 79 GLN A CA 1
ATOM 630 C C . GLN A 1 79 ? 7.741 9.111 -5.568 1.00 97.56 79 GLN A C 1
ATOM 632 O O . GLN A 1 79 ? 8.438 10.042 -5.169 1.00 97.56 79 GLN A O 1
ATOM 637 N N . LEU A 1 80 ? 7.996 7.839 -5.273 1.00 97.56 80 LEU A N 1
ATOM 638 C CA . LEU A 1 80 ? 9.116 7.380 -4.449 1.00 97.56 80 LEU A CA 1
ATOM 639 C C . LEU A 1 80 ? 10.290 6.879 -5.291 1.00 97.56 80 LEU A C 1
ATOM 641 O O . LEU A 1 80 ? 11.448 7.079 -4.941 1.00 97.56 80 LEU A O 1
ATOM 645 N N . HIS A 1 81 ? 9.986 6.219 -6.405 1.00 98.19 81 HIS A N 1
ATOM 646 C CA . HIS A 1 81 ? 10.971 5.642 -7.311 1.00 98.19 81 HIS A CA 1
ATOM 647 C C . HIS A 1 81 ? 10.426 5.673 -8.732 1.00 98.19 81 HIS A C 1
ATOM 649 O O . HIS A 1 81 ? 9.234 5.452 -8.932 1.00 98.19 81 HIS A O 1
ATOM 655 N N . THR A 1 82 ? 11.293 5.911 -9.713 1.00 98.25 82 THR A N 1
ATOM 656 C CA . THR A 1 82 ? 10.988 5.658 -11.120 1.00 98.25 82 THR A CA 1
ATOM 657 C C . THR A 1 82 ? 12.233 5.161 -11.836 1.00 98.25 82 THR A C 1
ATOM 659 O O . THR A 1 82 ? 13.330 5.678 -11.609 1.00 98.25 82 THR A O 1
ATOM 662 N N . ASN A 1 83 ? 12.069 4.183 -12.719 1.00 98.25 83 ASN A N 1
ATOM 663 C CA . ASN A 1 83 ? 13.128 3.719 -13.601 1.00 98.25 83 ASN A CA 1
ATOM 664 C C . ASN A 1 83 ? 12.574 3.442 -14.996 1.00 98.25 83 ASN A C 1
ATOM 666 O O . ASN A 1 83 ? 11.400 3.114 -15.166 1.00 98.25 83 ASN A O 1
ATOM 670 N N . HIS A 1 84 ? 13.435 3.599 -15.994 1.00 98.00 84 HIS A N 1
ATOM 671 C CA . HIS A 1 84 ? 13.093 3.516 -17.406 1.00 98.00 84 HIS A CA 1
ATOM 672 C C . HIS A 1 84 ? 14.063 2.566 -18.091 1.00 98.00 84 HIS A C 1
ATOM 674 O O . HIS A 1 84 ? 15.261 2.611 -17.800 1.00 98.00 84 HIS A O 1
ATOM 680 N N . LEU A 1 85 ? 13.573 1.761 -19.029 1.00 96.44 85 LEU A N 1
ATOM 681 C CA . LEU A 1 85 ? 14.466 1.106 -19.971 1.00 96.44 85 LEU A CA 1
ATOM 682 C C . LEU A 1 85 ? 15.020 2.120 -20.973 1.00 96.44 85 LEU A C 1
ATOM 684 O O . LEU A 1 85 ? 14.328 3.041 -21.412 1.00 96.44 85 LEU A O 1
ATOM 688 N N . ASP A 1 86 ? 16.286 1.953 -21.320 1.00 93.62 86 ASP A N 1
ATOM 689 C CA . ASP A 1 86 ? 16.938 2.680 -22.396 1.00 93.62 86 ASP A CA 1
ATOM 690 C C . ASP A 1 86 ? 16.755 1.978 -23.756 1.00 93.62 86 ASP A C 1
ATOM 692 O O . ASP A 1 86 ? 16.087 0.947 -23.880 1.00 93.62 86 ASP A O 1
ATOM 696 N N . GLY A 1 87 ? 17.367 2.542 -24.803 1.00 88.81 87 GLY A N 1
ATOM 697 C CA . GLY A 1 87 ? 17.318 1.978 -26.156 1.00 88.81 87 GLY A CA 1
ATOM 698 C C . GLY A 1 87 ? 17.981 0.601 -26.296 1.00 88.81 87 GLY A C 1
ATOM 699 O O . GLY A 1 87 ? 17.709 -0.097 -27.268 1.00 88.81 87 GLY A O 1
ATOM 700 N N . ALA A 1 88 ? 18.804 0.184 -25.329 1.00 91.31 88 ALA A N 1
ATOM 701 C CA . ALA A 1 88 ? 19.421 -1.139 -25.265 1.00 91.31 88 ALA A CA 1
ATOM 702 C C . ALA A 1 88 ? 18.607 -2.126 -24.404 1.00 91.31 88 ALA A C 1
ATOM 704 O O . ALA A 1 88 ? 19.066 -3.235 -24.124 1.00 91.31 88 ALA A O 1
ATOM 705 N N . SER A 1 89 ? 17.391 -1.747 -23.987 1.00 92.06 89 SER A N 1
ATOM 706 C CA . SER A 1 89 ? 16.556 -2.517 -23.058 1.00 92.06 89 SER A CA 1
ATOM 707 C C . SER A 1 89 ? 17.242 -2.785 -21.713 1.00 92.06 89 SER A C 1
ATOM 709 O O . SER A 1 89 ? 16.959 -3.789 -21.055 1.00 92.06 89 SER A O 1
ATOM 711 N N . ALA A 1 90 ? 18.154 -1.913 -21.287 1.00 96.00 90 ALA A N 1
ATOM 712 C CA . ALA A 1 90 ? 18.742 -1.922 -19.955 1.00 96.00 90 ALA A CA 1
ATOM 713 C C . ALA A 1 90 ? 18.059 -0.874 -19.074 1.00 96.00 90 ALA A C 1
ATOM 715 O O . ALA A 1 90 ? 17.545 0.127 -19.568 1.00 96.00 90 ALA A O 1
ATOM 716 N N . TRP A 1 91 ? 18.033 -1.098 -17.760 1.00 97.88 91 TRP A N 1
ATOM 717 C CA . TRP A 1 91 ? 17.575 -0.058 -16.847 1.00 97.88 91 TRP A CA 1
ATOM 718 C C . TRP A 1 91 ? 18.529 1.136 -16.888 1.00 97.88 91 TRP A C 1
ATOM 720 O O . TRP A 1 91 ? 19.742 0.964 -16.795 1.00 97.88 91 TRP A O 1
ATOM 730 N N . ARG A 1 92 ? 17.975 2.349 -16.973 1.00 97.50 92 ARG A N 1
ATOM 731 C CA . ARG A 1 92 ? 18.750 3.596 -16.955 1.00 97.50 92 ARG A CA 1
ATOM 732 C C . ARG A 1 92 ? 19.479 3.808 -15.625 1.00 97.50 92 ARG A C 1
ATOM 734 O O . ARG A 1 92 ? 20.560 4.387 -15.608 1.00 97.50 92 ARG A O 1
ATOM 741 N N . TRP A 1 93 ? 18.888 3.340 -14.530 1.00 96.50 93 TRP A N 1
ATOM 742 C CA . TRP A 1 93 ? 19.477 3.337 -13.189 1.00 96.50 93 TRP A CA 1
ATOM 743 C C . TRP A 1 93 ? 19.518 1.915 -12.625 1.00 96.50 93 TRP A C 1
ATOM 745 O O . TRP A 1 93 ? 18.784 1.060 -13.124 1.00 96.50 93 TRP A O 1
ATOM 755 N N . PRO A 1 94 ? 20.309 1.633 -11.573 1.00 96.69 94 PRO A N 1
ATOM 756 C CA . PRO A 1 94 ? 20.220 0.354 -10.878 1.00 96.69 94 PRO A CA 1
ATOM 757 C C . PRO A 1 94 ? 18.770 0.005 -10.519 1.00 96.69 94 PRO A C 1
ATOM 759 O O . PRO A 1 94 ? 17.995 0.870 -10.102 1.00 96.69 94 PRO A O 1
ATOM 762 N N . ALA A 1 95 ? 18.399 -1.260 -10.720 1.00 97.12 95 ALA A N 1
ATOM 763 C CA . ALA A 1 95 ? 17.061 -1.742 -10.401 1.00 97.12 95 ALA A CA 1
ATOM 764 C C . ALA A 1 95 ? 16.771 -1.558 -8.901 1.00 97.12 95 ALA A C 1
ATOM 766 O O . ALA A 1 95 ? 17.655 -1.749 -8.064 1.00 97.12 95 ALA A O 1
ATOM 767 N N . GLY A 1 96 ? 15.545 -1.161 -8.563 1.00 97.69 96 GLY A N 1
ATOM 768 C CA . GLY A 1 96 ? 15.209 -0.744 -7.200 1.00 97.69 96 GLY A CA 1
ATOM 769 C C . GLY A 1 96 ? 13.715 -0.633 -6.915 1.00 97.69 96 GLY A C 1
ATOM 770 O O . GLY A 1 96 ? 13.338 -0.061 -5.893 1.00 97.69 96 GLY A O 1
ATOM 771 N N . THR A 1 97 ? 12.861 -1.180 -7.782 1.00 98.56 97 THR A N 1
ATOM 772 C CA . THR A 1 97 ? 11.404 -1.111 -7.636 1.00 98.56 97 THR A CA 1
ATOM 773 C C . THR A 1 97 ? 10.956 -1.838 -6.369 1.00 98.56 97 THR A C 1
ATOM 775 O O . THR A 1 97 ? 10.217 -1.276 -5.561 1.00 98.56 97 THR A O 1
ATOM 778 N N . ALA A 1 98 ? 11.431 -3.070 -6.153 1.00 98.56 98 ALA A N 1
ATOM 779 C CA . ALA A 1 98 ? 11.087 -3.848 -4.961 1.00 98.56 98 ALA A CA 1
ATOM 780 C C . ALA A 1 98 ? 11.639 -3.207 -3.676 1.00 98.56 98 ALA A C 1
ATOM 782 O O . ALA A 1 98 ? 10.925 -3.098 -2.680 1.00 98.56 98 ALA A O 1
ATOM 783 N N . ALA A 1 99 ? 12.876 -2.706 -3.726 1.00 98.62 99 ALA A N 1
ATOM 784 C CA . ALA A 1 99 ? 13.509 -2.032 -2.595 1.00 98.62 99 ALA A CA 1
ATOM 785 C C . ALA A 1 99 ? 12.755 -0.755 -2.185 1.00 98.62 99 ALA A C 1
ATOM 787 O O . ALA A 1 99 ? 12.572 -0.503 -0.996 1.00 98.62 99 ALA A O 1
ATOM 788 N N . ALA A 1 100 ? 12.261 0.026 -3.152 1.00 98.62 100 ALA A N 1
ATOM 789 C CA . ALA A 1 100 ? 11.454 1.213 -2.877 1.00 98.62 100 ALA A CA 1
ATOM 790 C C . ALA A 1 100 ? 10.112 0.872 -2.205 1.00 98.62 100 ALA A C 1
ATOM 792 O O . ALA A 1 100 ? 9.659 1.604 -1.326 1.00 98.62 100 ALA A O 1
ATOM 793 N N . ILE A 1 101 ? 9.489 -0.251 -2.585 1.00 98.69 101 ILE A N 1
ATOM 794 C CA . ILE A 1 101 ? 8.271 -0.745 -1.927 1.00 98.69 101 ILE A CA 1
ATOM 795 C C . ILE A 1 101 ? 8.561 -1.124 -0.473 1.00 98.69 101 ILE A C 1
ATOM 797 O O . ILE A 1 101 ? 7.809 -0.725 0.417 1.00 98.69 101 ILE A O 1
ATOM 801 N N . ASP A 1 102 ? 9.636 -1.873 -0.229 1.00 98.50 102 ASP A N 1
ATOM 802 C CA . ASP A 1 102 ? 10.016 -2.307 1.119 1.00 98.50 102 ASP A CA 1
ATOM 803 C C . ASP A 1 102 ? 10.350 -1.117 2.022 1.00 98.50 102 ASP A C 1
ATOM 805 O O . ASP A 1 102 ? 9.862 -1.047 3.151 1.00 98.50 102 ASP A O 1
ATOM 809 N N . ALA A 1 103 ? 11.106 -0.149 1.497 1.00 98.31 103 ALA A N 1
ATOM 810 C CA . ALA A 1 103 ? 11.469 1.066 2.214 1.00 98.31 103 ALA A CA 1
ATOM 811 C C . ALA A 1 103 ? 10.233 1.855 2.674 1.00 98.31 103 ALA A C 1
ATOM 813 O O . ALA A 1 103 ? 10.158 2.237 3.838 1.00 98.31 103 ALA A O 1
ATOM 814 N N . GLU A 1 104 ? 9.232 2.056 1.808 1.00 98.06 104 GLU A N 1
ATOM 815 C CA . GLU A 1 104 ? 8.005 2.759 2.214 1.00 98.06 104 GLU A CA 1
ATOM 816 C C . GLU A 1 104 ? 7.144 1.925 3.164 1.00 98.06 104 GLU A C 1
ATOM 818 O O . GLU A 1 104 ? 6.566 2.467 4.104 1.00 98.06 104 GLU A O 1
ATOM 823 N N . ARG A 1 105 ? 7.068 0.602 2.972 1.00 97.94 105 ARG A N 1
ATOM 824 C CA . ARG A 1 105 ? 6.316 -0.286 3.877 1.00 97.94 105 ARG A CA 1
ATOM 825 C C . ARG A 1 105 ? 6.868 -0.287 5.303 1.00 97.94 105 ARG A C 1
ATOM 827 O O . ARG A 1 105 ? 6.105 -0.553 6.227 1.00 97.94 105 ARG A O 1
ATOM 834 N N . GLN A 1 106 ? 8.159 -0.004 5.464 1.00 97.31 106 GLN A N 1
ATOM 835 C CA . GLN A 1 106 ? 8.868 0.029 6.747 1.00 97.31 106 GLN A CA 1
ATOM 836 C C . GLN A 1 106 ? 9.131 1.451 7.262 1.00 97.31 106 GLN A C 1
ATOM 838 O O . GLN A 1 106 ? 9.712 1.618 8.334 1.00 97.31 106 GLN A O 1
ATOM 843 N N . ARG A 1 107 ? 8.726 2.484 6.516 1.00 96.56 107 ARG A N 1
ATOM 844 C CA . ARG A 1 107 ? 9.005 3.877 6.864 1.00 96.56 107 ARG A CA 1
ATOM 845 C C . ARG A 1 107 ? 8.288 4.264 8.168 1.00 96.56 107 ARG A C 1
ATOM 847 O O . ARG A 1 107 ? 7.067 4.101 8.244 1.00 96.56 107 ARG A O 1
ATOM 854 N N . PRO A 1 108 ? 8.998 4.862 9.144 1.00 96.69 108 PRO A N 1
ATOM 855 C CA . PRO A 1 108 ? 8.362 5.483 10.298 1.00 96.69 108 PRO A CA 1
ATOM 856 C C . PRO A 1 108 ? 7.390 6.593 9.889 1.00 96.69 108 PRO A C 1
ATOM 858 O O . PRO A 1 108 ? 7.641 7.371 8.961 1.00 96.69 108 PRO A O 1
ATOM 861 N N . TRP A 1 109 ? 6.272 6.661 10.590 1.00 96.50 109 TRP A N 1
ATOM 862 C CA . TRP A 1 109 ? 5.201 7.614 10.363 1.00 96.50 109 TRP A CA 1
ATOM 863 C C . TRP A 1 109 ? 5.482 8.939 11.051 1.00 96.50 109 TRP A C 1
ATOM 865 O O . TRP A 1 109 ? 6.156 8.999 12.079 1.00 96.50 109 TRP A O 1
ATOM 875 N N . THR A 1 110 ? 4.923 10.010 10.495 1.00 95.88 110 THR A N 1
ATOM 876 C CA . THR A 1 110 ? 4.871 11.288 11.207 1.00 95.88 110 THR A CA 1
ATOM 877 C C . THR A 1 110 ? 3.826 11.239 12.335 1.00 95.88 110 THR A C 1
ATOM 879 O O . THR A 1 110 ? 2.950 10.357 12.341 1.00 95.88 110 THR A O 1
ATOM 882 N N . PRO A 1 111 ? 3.860 12.192 13.283 1.00 96.44 111 PRO A N 1
ATOM 883 C CA . PRO A 1 111 ? 2.804 12.342 14.283 1.00 96.44 111 PRO A CA 1
ATOM 884 C C . PRO A 1 111 ? 1.408 12.481 13.657 1.00 96.44 111 PRO A C 1
ATOM 886 O O . PRO A 1 111 ? 0.445 11.871 14.119 1.00 96.44 111 PRO A O 1
ATOM 889 N N . GLU A 1 112 ? 1.285 13.224 12.554 1.00 95.94 112 GLU A N 1
ATOM 890 C CA . GLU A 1 112 ? 0.017 13.437 11.847 1.00 95.94 112 GLU A CA 1
ATOM 891 C C . GLU A 1 112 ? -0.502 12.146 11.210 1.00 95.94 112 GLU A C 1
ATOM 893 O O . GLU A 1 112 ? -1.692 11.842 11.315 1.00 95.94 112 GLU A O 1
ATOM 898 N N . GLU A 1 113 ? 0.383 11.365 10.585 1.00 96.50 113 GLU A N 1
ATOM 899 C CA . GLU A 1 113 ? 0.040 10.054 10.024 1.00 96.50 113 GLU A CA 1
ATOM 900 C C . GLU A 1 113 ? -0.434 9.094 11.122 1.00 96.50 113 GLU A C 1
ATOM 902 O O . GLU A 1 113 ? -1.467 8.434 10.975 1.00 96.50 113 GLU A O 1
ATOM 907 N N . THR A 1 114 ? 0.276 9.074 12.252 1.00 97.00 114 THR A N 1
ATOM 908 C CA . THR A 1 114 ? 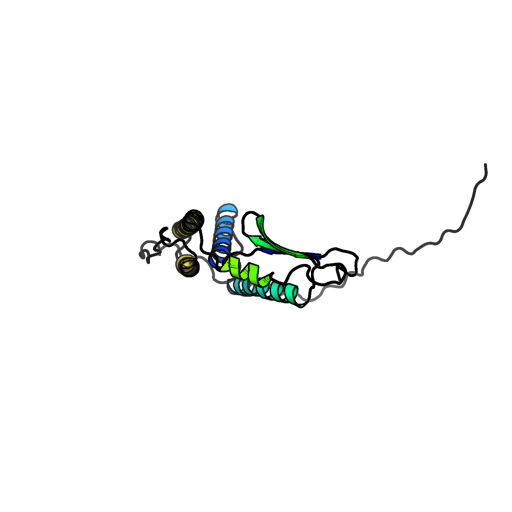-0.066 8.244 13.414 1.00 97.00 114 THR A CA 1
ATOM 909 C C . THR A 1 114 ? -1.417 8.649 14.004 1.00 97.00 114 THR A C 1
ATOM 911 O O . THR A 1 114 ? -2.268 7.793 14.249 1.00 97.00 114 THR A O 1
ATOM 914 N N . LYS A 1 115 ? -1.669 9.954 14.154 1.00 96.25 115 LYS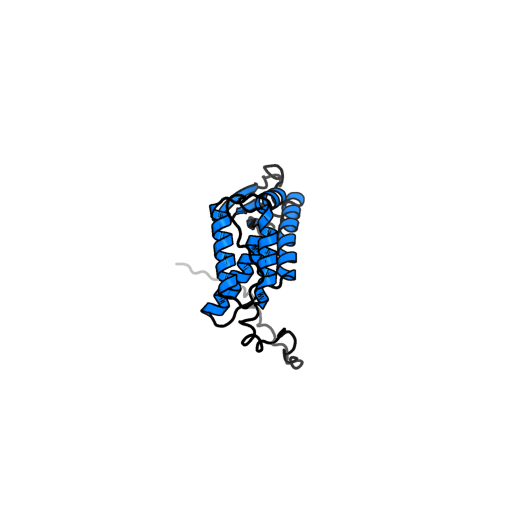 A N 1
ATOM 915 C CA . LYS A 1 115 ? -2.946 10.491 14.641 1.00 96.25 115 LYS A CA 1
ATOM 916 C C . LYS A 1 115 ? -4.109 10.154 13.706 1.00 96.25 115 LYS A C 1
ATOM 918 O O . LYS A 1 115 ? -5.175 9.769 14.181 1.00 96.25 115 LYS A O 1
ATOM 923 N N . ALA A 1 116 ? -3.923 10.281 12.392 1.00 96.31 116 ALA A N 1
ATOM 924 C CA . ALA A 1 116 ? -4.956 9.953 11.410 1.00 96.31 116 ALA A CA 1
ATOM 925 C C . ALA A 1 116 ? -5.305 8.455 11.425 1.00 96.31 116 ALA A C 1
ATOM 927 O O . ALA A 1 116 ? -6.483 8.082 11.399 1.00 96.31 116 ALA A O 1
ATOM 928 N N . PHE A 1 117 ? -4.288 7.595 11.526 1.00 97.38 117 PHE A N 1
ATOM 929 C CA . PHE A 1 117 ? -4.473 6.158 11.707 1.00 97.38 117 PHE A CA 1
ATOM 930 C C . PHE A 1 117 ? -5.245 5.852 12.999 1.00 97.38 117 PHE A C 1
ATOM 932 O O . PHE A 1 117 ? -6.271 5.173 12.952 1.00 97.38 117 PHE A O 1
ATOM 939 N N . ALA A 1 118 ? -4.805 6.407 14.132 1.00 96.44 118 ALA A N 1
ATOM 940 C CA . ALA A 1 118 ? -5.435 6.219 15.437 1.00 96.44 118 ALA A CA 1
ATOM 941 C C . ALA A 1 118 ? -6.910 6.654 15.447 1.00 96.44 118 ALA A C 1
ATOM 943 O O . ALA A 1 118 ? -7.761 5.927 15.959 1.00 96.44 118 ALA A O 1
ATOM 944 N N . ALA A 1 119 ? -7.225 7.801 14.839 1.00 96.12 119 ALA A N 1
ATOM 945 C CA . ALA A 1 119 ? -8.593 8.302 14.730 1.00 96.12 119 ALA A CA 1
ATOM 946 C C . ALA A 1 119 ? -9.495 7.347 13.933 1.00 96.12 119 ALA A C 1
ATOM 948 O O . ALA A 1 119 ? -10.599 7.037 14.372 1.00 96.12 119 ALA A O 1
ATOM 949 N N . THR A 1 120 ? -8.996 6.830 12.808 1.00 97.44 120 THR A N 1
ATOM 950 C CA . THR A 1 120 ? -9.734 5.873 11.969 1.00 97.44 120 THR A CA 1
ATOM 951 C C . THR A 1 120 ? -9.991 4.563 12.716 1.00 97.44 120 THR A C 1
ATOM 953 O O . THR A 1 120 ? -11.095 4.030 12.682 1.00 97.44 120 THR A O 1
ATOM 956 N N . VAL A 1 121 ? -8.982 4.043 13.422 1.00 97.00 121 VAL A N 1
ATOM 957 C CA . VAL A 1 121 ? -9.131 2.828 14.234 1.00 97.00 121 VAL A CA 1
ATOM 958 C C . VAL A 1 121 ? -10.164 3.033 15.337 1.00 97.00 121 VAL A C 1
ATOM 960 O O . VAL A 1 121 ? -11.034 2.184 15.502 1.00 97.00 121 VAL A O 1
ATOM 963 N N . LYS A 1 122 ? -10.093 4.153 16.068 1.00 95.00 122 LYS A N 1
ATOM 964 C CA . LYS A 1 122 ? -11.051 4.462 17.134 1.00 95.00 122 LYS A CA 1
ATOM 965 C C . LYS A 1 122 ? -12.478 4.531 16.591 1.00 95.00 122 LYS A C 1
ATOM 967 O O . LYS A 1 122 ? -13.363 3.911 17.163 1.00 95.00 122 LYS A O 1
ATOM 972 N N . GLN A 1 123 ? -12.679 5.237 15.480 1.00 95.38 123 GLN A N 1
ATOM 973 C CA . GLN A 1 123 ? -13.984 5.335 14.833 1.00 95.38 123 GLN A CA 1
ATOM 974 C C . GLN A 1 123 ? -14.551 3.944 14.515 1.00 95.38 123 GLN A C 1
ATOM 976 O O . GLN A 1 123 ? -15.674 3.636 14.897 1.00 95.38 123 GLN A O 1
ATOM 981 N N . LEU A 1 124 ? -13.766 3.079 13.864 1.00 96.50 124 LEU A N 1
ATOM 982 C CA . LEU A 1 124 ? -14.219 1.726 13.529 1.00 96.50 124 LEU A CA 1
ATOM 983 C C . LEU A 1 124 ? -14.472 0.873 14.774 1.00 96.50 124 LEU A C 1
ATOM 985 O O . LEU A 1 124 ? -15.384 0.058 14.767 1.00 96.50 124 LEU A O 1
ATOM 989 N N . PHE A 1 125 ? -13.696 1.059 15.839 1.00 94.38 125 PHE A N 1
ATOM 990 C CA . PHE A 1 125 ? -13.916 0.363 17.103 1.00 94.38 125 PHE A CA 1
ATOM 991 C C . PHE A 1 125 ? -15.228 0.785 17.781 1.00 94.38 125 PHE A C 1
ATOM 993 O O . PHE A 1 125 ? -15.926 -0.057 18.330 1.00 94.38 125 PHE A O 1
ATOM 1000 N N . ASP A 1 126 ? -15.572 2.074 17.731 1.00 93.19 126 ASP A N 1
ATOM 1001 C CA . ASP A 1 126 ? -16.810 2.591 18.324 1.00 93.19 126 ASP A CA 1
ATOM 1002 C C . ASP A 1 126 ? -18.056 2.213 17.497 1.00 93.19 126 ASP A C 1
ATOM 1004 O O . ASP A 1 126 ? -19.139 2.025 18.049 1.00 93.19 126 ASP A O 1
ATOM 1008 N N . GLU A 1 127 ? -17.921 2.156 16.168 1.00 94.88 127 GLU A N 1
ATOM 1009 C CA . GLU A 1 127 ? -19.051 2.019 15.239 1.00 94.88 127 GLU A CA 1
ATOM 1010 C C . GLU A 1 127 ? -19.315 0.578 14.782 1.00 94.88 127 GLU A C 1
ATOM 1012 O O . GLU A 1 127 ? -20.429 0.269 14.351 1.00 94.88 127 GLU A O 1
ATOM 1017 N N . MET A 1 128 ? -18.312 -0.303 14.827 1.00 94.00 128 MET A N 1
ATOM 1018 C CA . MET A 1 128 ? -18.448 -1.698 14.404 1.00 94.00 128 MET A CA 1
ATOM 1019 C C . MET A 1 128 ? -18.693 -2.631 15.595 1.00 94.00 128 MET A C 1
ATOM 1021 O O . MET A 1 128 ? -18.373 -2.327 16.740 1.00 94.00 128 MET A O 1
ATOM 1025 N N . GLY A 1 129 ? -19.282 -3.797 15.321 1.00 90.12 129 GLY A N 1
ATOM 1026 C CA . GLY A 1 129 ? -19.562 -4.799 16.345 1.00 90.12 129 GLY A CA 1
ATOM 1027 C C . GLY A 1 129 ? -18.300 -5.471 16.911 1.00 90.12 129 GLY A C 1
ATOM 1028 O O . GLY A 1 129 ? -17.222 -5.423 16.303 1.00 90.12 129 GLY A O 1
ATOM 1029 N N . PRO A 1 130 ? -18.421 -6.153 18.066 1.00 92.12 130 PRO A N 1
ATOM 1030 C CA . PRO A 1 130 ? -17.287 -6.743 18.770 1.00 92.12 130 PRO A CA 1
ATOM 1031 C C . PRO A 1 130 ? -16.530 -7.822 17.993 1.00 92.12 130 PRO A C 1
ATOM 1033 O O . PRO A 1 130 ? -15.370 -8.099 18.299 1.00 92.12 130 PRO A O 1
ATOM 1036 N N . GLU A 1 131 ? -17.146 -8.398 16.964 1.00 91.75 131 GLU A N 1
ATOM 1037 C CA . GLU A 1 131 ? -16.509 -9.327 16.037 1.00 91.75 131 GLU A CA 1
ATOM 1038 C C . GLU A 1 131 ? -15.321 -8.716 15.267 1.00 91.75 131 GLU A C 1
ATOM 1040 O O . GLU A 1 131 ? -14.468 -9.457 14.782 1.00 91.75 131 GLU A O 1
ATOM 1045 N N . TRP A 1 132 ? -15.210 -7.383 15.194 1.00 94.44 132 TRP A N 1
ATOM 1046 C CA . TRP A 1 132 ? -14.106 -6.682 14.520 1.00 94.44 132 TRP A CA 1
ATOM 1047 C C . TRP A 1 132 ? -12.948 -6.307 15.446 1.00 94.44 132 TRP A C 1
ATOM 1049 O O . TRP A 1 132 ? -11.859 -5.968 14.975 1.00 94.44 132 TRP A O 1
ATOM 1059 N N . HIS A 1 133 ? -13.141 -6.377 16.764 1.00 92.88 133 HIS A N 1
ATOM 1060 C CA . HIS A 1 133 ? -12.164 -5.891 17.737 1.00 92.88 133 HIS A CA 1
ATOM 1061 C C . HIS A 1 133 ? -10.833 -6.651 17.702 1.00 92.88 133 HIS A C 1
ATOM 1063 O O . HIS A 1 133 ? -9.784 -6.070 17.977 1.00 92.88 133 HIS A O 1
ATOM 1069 N N . GLU A 1 134 ? -10.841 -7.953 17.407 1.00 92.62 134 GLU A N 1
ATOM 1070 C CA . GLU A 1 134 ? -9.601 -8.731 17.280 1.00 92.62 134 GLU A CA 1
ATOM 1071 C C . GLU A 1 134 ? -8.786 -8.298 16.056 1.00 92.62 134 GLU A C 1
ATOM 1073 O O . GLU A 1 134 ? -7.598 -8.003 16.182 1.00 92.62 134 GLU A O 1
ATOM 1078 N N . GLU A 1 135 ? -9.436 -8.164 14.900 1.00 93.94 135 GLU A N 1
ATOM 1079 C CA . GLU A 1 135 ? -8.792 -7.730 13.659 1.00 93.94 135 GLU A CA 1
ATOM 1080 C C . GLU A 1 135 ? -8.259 -6.286 13.773 1.00 93.94 135 GLU A C 1
ATOM 1082 O O . GLU A 1 135 ? -7.144 -5.995 13.338 1.00 93.94 135 GLU A O 1
ATOM 1087 N N . LEU A 1 136 ? -8.996 -5.377 14.423 1.00 96.12 136 LEU A N 1
ATOM 1088 C CA . LEU A 1 136 ? -8.520 -4.013 14.683 1.00 96.12 136 LEU A CA 1
ATOM 1089 C C . LEU A 1 136 ? -7.318 -3.994 15.644 1.00 96.12 136 LEU A C 1
ATOM 1091 O O . LEU A 1 136 ? -6.366 -3.245 15.415 1.00 96.12 136 LEU A O 1
ATOM 1095 N N . ARG A 1 137 ? -7.299 -4.854 16.674 1.00 94.62 137 ARG A N 1
ATOM 1096 C CA . ARG A 1 137 ? -6.130 -5.021 17.562 1.00 94.62 137 ARG A CA 1
ATOM 1097 C C . ARG A 1 137 ? -4.914 -5.572 16.820 1.00 94.62 137 ARG A C 1
ATOM 1099 O O . ARG A 1 137 ? -3.804 -5.097 17.050 1.00 94.62 137 ARG A O 1
ATOM 1106 N N . ASP A 1 138 ? -5.107 -6.546 15.932 1.00 94.88 138 ASP A N 1
ATOM 1107 C CA . ASP A 1 138 ? -4.063 -7.058 15.032 1.00 94.88 138 ASP A CA 1
ATOM 1108 C C . ASP A 1 138 ? -3.446 -5.922 14.199 1.00 94.88 138 ASP A C 1
ATOM 1110 O O . ASP A 1 138 ? -2.224 -5.792 14.113 1.00 94.88 138 ASP A O 1
ATOM 1114 N N . ILE A 1 139 ? -4.291 -5.069 13.616 1.00 96.44 139 ILE A N 1
ATOM 1115 C CA . ILE A 1 139 ? -3.867 -3.932 12.791 1.00 96.44 139 ILE A CA 1
ATOM 1116 C C . ILE A 1 139 ? -3.084 -2.900 13.610 1.00 96.44 139 ILE A C 1
ATOM 1118 O O . ILE A 1 139 ? -2.051 -2.415 13.147 1.00 96.44 139 ILE A O 1
ATOM 1122 N N . VAL A 1 140 ? -3.517 -2.591 14.838 1.00 96.56 140 VAL A N 1
ATOM 1123 C CA . VAL A 1 140 ? -2.765 -1.708 15.748 1.00 96.56 140 VAL A CA 1
ATOM 1124 C C . VAL A 1 140 ? -1.403 -2.308 16.103 1.00 96.56 140 VAL A C 1
ATOM 1126 O O . VAL A 1 140 ? -0.400 -1.596 16.063 1.00 96.56 140 VAL A O 1
ATOM 1129 N N . ARG A 1 141 ? -1.330 -3.619 16.374 1.00 95.31 141 ARG A N 1
ATOM 1130 C CA . ARG A 1 141 ? -0.055 -4.312 16.635 1.00 95.31 141 ARG A CA 1
ATOM 1131 C C . ARG A 1 141 ? 0.911 -4.218 15.452 1.00 95.31 141 ARG A C 1
ATOM 1133 O O . ARG A 1 141 ? 2.097 -3.991 15.664 1.00 95.31 141 ARG A O 1
ATOM 1140 N N . LEU A 1 142 ? 0.412 -4.333 14.221 1.00 94.94 142 LEU A N 1
ATOM 1141 C CA . LEU A 1 142 ? 1.221 -4.143 13.009 1.00 94.94 142 LEU A CA 1
ATOM 1142 C C . LEU A 1 142 ? 1.677 -2.693 12.800 1.00 94.94 142 LEU A C 1
ATOM 1144 O O . LEU A 1 142 ? 2.727 -2.464 12.204 1.00 94.94 142 LEU A O 1
ATOM 1148 N N . ALA A 1 143 ? 0.897 -1.715 13.262 1.00 96.12 143 ALA A N 1
ATOM 1149 C CA . ALA A 1 143 ? 1.231 -0.296 13.156 1.00 96.12 143 ALA A CA 1
ATOM 1150 C C . ALA A 1 143 ? 2.257 0.170 14.192 1.00 96.12 143 ALA A C 1
ATOM 1152 O O . ALA A 1 143 ? 3.029 1.080 13.905 1.00 96.12 143 ALA A O 1
ATOM 1153 N N . ALA A 1 144 ? 2.300 -0.461 15.368 1.00 94.38 144 ALA A N 1
ATOM 1154 C CA . ALA A 1 144 ? 3.178 -0.085 16.474 1.00 94.38 144 ALA A CA 1
ATOM 1155 C C . ALA A 1 144 ? 4.658 0.170 16.098 1.00 94.38 144 ALA A C 1
ATOM 1157 O O . ALA A 1 144 ? 5.188 1.190 16.534 1.00 94.38 144 ALA A O 1
ATOM 1158 N N . PRO A 1 145 ? 5.347 -0.666 15.289 1.00 95.75 145 PRO A N 1
ATOM 1159 C CA . PRO A 1 145 ? 6.738 -0.393 14.912 1.00 95.75 145 PRO A CA 1
ATOM 1160 C C . PRO A 1 145 ? 6.908 0.789 13.945 1.00 95.75 145 PRO A C 1
ATOM 1162 O O . PRO A 1 145 ? 8.017 1.302 13.817 1.00 95.75 145 PRO A O 1
ATOM 1165 N N . LEU A 1 146 ? 5.842 1.200 13.251 1.00 95.81 146 LEU A N 1
ATOM 1166 C CA . LEU A 1 146 ? 5.861 2.301 12.285 1.00 95.81 146 LEU A CA 1
ATOM 1167 C C . LEU A 1 146 ? 5.407 3.621 12.906 1.00 95.81 146 LEU A C 1
ATOM 1169 O O . LEU A 1 146 ? 5.816 4.677 12.441 1.00 95.81 146 LEU A O 1
ATOM 1173 N N . ALA A 1 147 ? 4.553 3.569 13.925 1.00 95.25 147 ALA A N 1
ATOM 1174 C CA . ALA A 1 147 ? 3.972 4.741 14.556 1.00 95.25 147 ALA A CA 1
ATOM 1175 C C . ALA A 1 147 ? 5.026 5.657 15.198 1.00 95.25 147 ALA A C 1
ATOM 1177 O O . ALA A 1 147 ? 6.054 5.210 15.718 1.00 95.25 147 ALA A O 1
ATOM 1178 N N . ASP A 1 148 ? 4.727 6.955 15.198 1.00 95.00 148 ASP A N 1
ATOM 1179 C CA . ASP A 1 148 ? 5.473 7.924 15.987 1.00 95.00 148 ASP A CA 1
ATOM 1180 C C . ASP A 1 148 ? 5.389 7.562 17.479 1.00 95.00 148 ASP A C 1
ATOM 1182 O O . ASP A 1 148 ? 4.311 7.319 18.017 1.00 95.00 148 ASP A O 1
ATOM 1186 N N . ARG A 1 149 ? 6.535 7.542 18.167 1.00 87.88 149 ARG A N 1
ATOM 1187 C CA . ARG A 1 149 ? 6.619 7.078 19.563 1.00 87.88 149 ARG A CA 1
ATOM 1188 C C . ARG A 1 149 ? 5.966 8.029 20.563 1.00 87.88 149 ARG A C 1
ATOM 1190 O O . ARG A 1 149 ? 5.672 7.610 21.678 1.00 87.88 149 ARG A O 1
ATOM 1197 N N . GLN A 1 150 ? 5.817 9.303 20.206 1.00 87.31 150 GLN A N 1
ATOM 1198 C CA . GLN A 1 150 ? 5.239 10.327 21.079 1.00 87.31 150 GLN A CA 1
ATOM 1199 C C . GLN A 1 150 ? 3.722 10.441 20.899 1.00 87.31 150 GLN A C 1
ATOM 1201 O O . GLN A 1 150 ? 3.037 10.995 21.759 1.00 87.31 150 GLN A O 1
ATOM 1206 N N . THR A 1 151 ? 3.191 9.896 19.805 1.00 87.25 151 THR A N 1
ATOM 1207 C CA . THR A 1 151 ? 1.771 9.916 19.475 1.00 87.25 151 THR A CA 1
ATOM 1208 C C . THR A 1 151 ? 1.124 8.594 19.894 1.00 87.25 151 THR A C 1
ATOM 1210 O O . THR A 1 151 ? 1.425 7.554 19.307 1.00 87.25 151 THR A O 1
ATOM 1213 N N . PRO A 1 152 ? 0.218 8.589 20.888 1.00 82.44 152 PRO A N 1
ATOM 1214 C CA . PRO A 1 152 ? -0.372 7.351 21.374 1.00 82.44 152 PRO A CA 1
ATOM 1215 C C . PRO A 1 152 ? -1.260 6.709 20.303 1.00 82.44 152 PRO A C 1
ATOM 1217 O O . PRO A 1 152 ? -2.154 7.346 19.739 1.00 82.44 152 PRO A O 1
ATOM 1220 N N . LEU A 1 153 ? -1.036 5.420 20.056 1.00 86.50 153 LEU A N 1
ATOM 1221 C CA . LEU A 1 153 ? -2.021 4.567 19.400 1.00 86.50 153 LEU A CA 1
ATOM 1222 C C . LEU A 1 153 ? -3.147 4.252 20.395 1.00 86.50 153 LEU A C 1
ATOM 1224 O O . LEU A 1 153 ? -2.904 4.252 21.603 1.00 86.50 153 LEU A O 1
ATOM 1228 N N . PRO A 1 154 ? -4.379 3.990 19.924 1.00 79.94 154 PRO A N 1
ATOM 1229 C CA . PRO A 1 154 ? -5.469 3.651 20.823 1.00 79.94 154 PRO A CA 1
ATOM 1230 C C . PRO A 1 154 ? -5.102 2.404 21.633 1.00 79.94 154 PRO A C 1
ATOM 1232 O O . PRO A 1 154 ? -4.804 1.349 21.067 1.00 79.94 154 PRO A O 1
ATOM 1235 N N . GLU A 1 155 ? -5.139 2.527 22.962 1.00 69.31 155 GLU A N 1
ATOM 1236 C CA . GLU A 1 155 ? -5.147 1.379 23.862 1.00 69.31 155 GLU A CA 1
ATOM 1237 C C . GLU A 1 155 ? -6.492 0.685 23.698 1.00 69.31 155 GLU A C 1
ATOM 1239 O O . GLU A 1 155 ? -7.486 1.012 24.345 1.00 69.31 155 GLU A O 1
ATOM 1244 N N . ILE A 1 156 ? -6.540 -0.254 22.762 1.00 62.56 156 ILE A N 1
ATOM 1245 C CA . ILE A 1 156 ? -7.714 -1.087 22.565 1.00 62.56 156 ILE A CA 1
ATOM 1246 C C . ILE A 1 156 ? -7.724 -2.155 23.668 1.00 62.56 156 ILE A C 1
ATOM 1248 O O . ILE A 1 156 ? -7.370 -3.315 23.446 1.00 62.56 156 ILE A O 1
ATOM 1252 N N . ALA A 1 157 ? -8.060 -1.728 24.885 1.00 46.81 157 ALA A N 1
ATOM 1253 C CA . ALA A 1 157 ? -8.339 -2.605 26.012 1.00 46.81 157 ALA A CA 1
ATOM 1254 C C . ALA A 1 157 ? -9.653 -3.374 25.776 1.00 46.81 157 ALA A C 1
ATOM 1256 O O . ALA A 1 157 ? -10.543 -2.912 25.062 1.00 46.81 157 ALA A O 1
ATOM 1257 N N . GLU A 1 158 ? -9.776 -4.565 26.365 1.00 44.38 158 GLU A N 1
ATOM 1258 C CA . GLU A 1 158 ? -10.998 -5.375 26.326 1.00 44.38 158 GLU A CA 1
ATOM 1259 C C . GLU A 1 158 ? -12.179 -4.588 26.928 1.00 44.38 158 GLU A C 1
ATOM 1261 O O . GLU A 1 158 ? -12.208 -4.346 28.134 1.00 44.38 158 GLU A O 1
ATOM 1266 N N . ILE A 1 159 ? -13.159 -4.162 26.119 1.00 41.25 159 ILE A N 1
ATOM 1267 C CA . ILE A 1 159 ? -14.359 -3.497 26.648 1.00 41.25 159 ILE A CA 1
ATOM 1268 C C . ILE A 1 159 ? -15.476 -4.517 26.916 1.00 41.25 159 ILE A C 1
ATOM 1270 O O . ILE A 1 159 ? -15.897 -5.273 26.044 1.00 41.25 159 ILE A O 1
ATOM 1274 N N . SER A 1 160 ? -15.906 -4.464 28.180 1.00 35.78 160 SER A N 1
ATOM 1275 C CA . SER A 1 160 ? -16.988 -5.113 28.932 1.00 35.78 160 SER A CA 1
ATOM 1276 C C . SER A 1 160 ? -18.175 -5.784 28.200 1.00 35.78 160 SER A C 1
ATOM 1278 O O . SER A 1 160 ? -18.717 -5.243 27.237 1.00 35.78 160 SER A O 1
ATOM 1280 N N . PRO A 1 161 ? -18.721 -6.880 28.780 1.00 34.62 161 PRO A N 1
ATOM 1281 C CA . PRO A 1 161 ? -19.792 -7.732 28.231 1.00 34.62 161 PRO A CA 1
ATOM 1282 C C . PRO A 1 161 ? -21.206 -7.106 28.169 1.00 34.62 161 PRO A C 1
ATOM 1284 O O . PRO A 1 161 ? -22.194 -7.817 28.007 1.00 34.62 161 PRO A O 1
ATOM 1287 N N . ALA A 1 162 ? -21.356 -5.786 28.290 1.00 39.44 162 ALA A N 1
ATOM 1288 C CA . ALA A 1 162 ? -22.675 -5.152 28.394 1.00 39.44 162 ALA A CA 1
ATOM 1289 C C . ALA A 1 162 ? -23.415 -4.972 27.047 1.00 39.44 162 ALA A C 1
ATOM 1291 O O . ALA A 1 162 ? -24.579 -4.582 27.047 1.00 39.44 162 ALA A O 1
ATOM 1292 N N . ILE A 1 163 ? -22.785 -5.276 25.903 1.00 42.75 163 ILE A N 1
ATOM 1293 C CA . ILE A 1 163 ? -23.379 -5.084 24.559 1.00 42.75 163 ILE A CA 1
ATOM 1294 C C . ILE A 1 163 ? -23.756 -6.431 23.888 1.00 42.75 163 ILE A C 1
ATOM 1296 O O . ILE A 1 163 ? -24.311 -6.474 22.791 1.00 42.75 163 ILE A O 1
ATOM 1300 N N . THR A 1 164 ? -23.560 -7.571 24.566 1.00 38.50 164 THR A N 1
ATOM 1301 C CA . THR A 1 164 ? -23.722 -8.936 24.009 1.00 38.50 164 THR A CA 1
ATOM 1302 C C . THR A 1 164 ? -25.178 -9.383 23.756 1.00 38.50 164 THR A C 1
ATOM 1304 O O . THR A 1 164 ? -25.449 -10.575 23.620 1.00 38.50 164 THR A O 1
ATOM 1307 N N . ALA A 1 165 ? -26.146 -8.468 23.666 1.00 35.09 165 ALA A N 1
ATOM 1308 C CA . ALA A 1 165 ? -27.548 -8.820 23.425 1.00 35.09 165 ALA A CA 1
ATOM 1309 C C . ALA A 1 165 ? -27.963 -8.781 21.938 1.00 35.09 165 ALA A C 1
ATOM 1311 O O . ALA A 1 165 ? -28.902 -9.481 21.565 1.00 35.09 165 ALA A O 1
ATOM 1312 N N . ALA A 1 166 ? -27.266 -8.035 21.070 1.00 38.19 166 ALA A N 1
ATOM 1313 C CA . ALA A 1 166 ? -27.710 -7.817 19.682 1.00 38.19 166 ALA A CA 1
ATOM 1314 C C . ALA A 1 166 ? -26.972 -8.648 18.606 1.00 38.19 166 ALA A C 1
ATOM 1316 O O . ALA A 1 166 ? -27.421 -8.710 17.466 1.00 38.19 166 ALA A O 1
ATOM 1317 N N . ALA A 1 167 ? -25.878 -9.339 18.945 1.00 38.88 167 ALA A N 1
ATOM 1318 C CA . ALA A 1 167 ? -24.997 -9.995 17.963 1.00 38.88 167 ALA A CA 1
ATOM 1319 C C . ALA A 1 167 ? -25.462 -11.387 17.471 1.00 38.88 167 ALA A C 1
ATOM 1321 O O . ALA A 1 167 ? -24.734 -12.072 16.758 1.00 38.88 167 ALA A O 1
ATOM 1322 N N . LYS A 1 168 ? -26.666 -11.851 17.834 1.00 36.28 168 LYS A N 1
ATOM 1323 C CA . LYS A 1 168 ? -27.119 -13.227 17.537 1.00 36.28 168 LYS A CA 1
ATOM 1324 C C . LYS A 1 168 ? -27.702 -13.455 16.137 1.00 36.28 168 LYS A C 1
ATOM 1326 O O . LYS A 1 168 ? -28.296 -14.507 15.913 1.00 36.28 168 LYS A O 1
ATOM 1331 N N . ALA A 1 169 ? -27.555 -12.535 15.188 1.00 34.78 169 ALA A N 1
ATOM 1332 C CA . ALA A 1 169 ? -28.307 -12.645 13.941 1.00 34.78 169 ALA A CA 1
ATOM 1333 C C . ALA A 1 169 ? -27.552 -12.234 12.675 1.00 34.78 169 ALA A C 1
ATOM 1335 O O . ALA A 1 169 ? -28.117 -11.478 11.904 1.00 34.78 169 ALA A O 1
ATOM 1336 N N . PHE A 1 170 ? -26.355 -12.766 12.386 1.00 37.53 170 PHE A N 1
ATOM 1337 C CA . PHE A 1 170 ? -25.896 -12.816 10.986 1.00 37.53 170 PHE A CA 1
ATOM 1338 C C . PHE A 1 170 ? -25.139 -14.111 10.646 1.00 37.53 170 PHE A C 1
ATOM 1340 O O . PHE A 1 170 ? -24.277 -14.544 11.413 1.00 37.53 170 PHE A O 1
ATOM 1347 N N . PRO A 1 171 ? -25.474 -14.764 9.515 1.00 39.34 171 PRO A N 1
ATOM 1348 C CA . PRO A 1 171 ? -24.954 -16.077 9.170 1.00 39.34 171 PRO A CA 1
ATOM 1349 C C . PRO A 1 171 ? -23.516 -16.024 8.650 1.00 39.34 171 PRO A C 1
ATOM 1351 O O . PRO A 1 171 ? -23.137 -15.200 7.817 1.00 39.34 171 PRO A O 1
ATOM 1354 N N . THR A 1 172 ? -22.738 -16.998 9.107 1.00 35.62 172 THR A N 1
ATOM 1355 C CA . THR A 1 172 ? -21.456 -17.409 8.547 1.00 35.62 172 THR A CA 1
ATOM 1356 C C . THR A 1 172 ? -21.635 -17.828 7.083 1.00 35.62 172 THR A C 1
ATOM 1358 O O . THR A 1 172 ? -22.424 -18.715 6.787 1.00 35.62 172 THR A O 1
ATOM 1361 N N . SER A 1 173 ? -20.845 -17.236 6.183 1.00 35.81 173 SER A N 1
ATOM 1362 C CA . SER A 1 173 ? -20.491 -17.784 4.864 1.00 35.81 173 SER A CA 1
ATOM 1363 C C . SER A 1 173 ? -21.650 -18.214 3.944 1.00 35.81 173 SER A C 1
ATOM 1365 O O . SER A 1 173 ? -22.080 -19.365 3.928 1.00 35.81 173 SER A O 1
ATOM 1367 N N . THR A 1 174 ? -22.035 -17.352 3.002 1.00 39.69 174 THR A N 1
ATOM 1368 C CA . THR A 1 174 ? -22.918 -17.721 1.876 1.00 39.69 174 THR A CA 1
ATOM 1369 C C . THR A 1 174 ? -22.210 -18.541 0.782 1.00 39.69 174 THR A C 1
ATOM 1371 O O . THR A 1 174 ? -22.595 -18.495 -0.385 1.00 39.69 174 THR A O 1
ATOM 1374 N N . ARG A 1 175 ? -21.172 -19.328 1.110 1.00 37.66 175 ARG A N 1
ATOM 1375 C CA . ARG A 1 175 ? -20.540 -20.234 0.128 1.00 37.66 175 ARG A CA 1
ATOM 1376 C C . ARG A 1 175 ? -21.342 -21.520 -0.125 1.00 37.66 175 ARG A C 1
ATOM 1378 O O . ARG A 1 175 ? -20.950 -22.310 -0.977 1.00 37.66 175 ARG A O 1
ATOM 1385 N N . GLN A 1 176 ? -22.471 -21.725 0.554 1.00 40.72 176 GLN A N 1
ATOM 1386 C CA . GLN A 1 176 ? -23.380 -22.853 0.330 1.00 40.72 176 GLN A CA 1
ATOM 1387 C C . GLN A 1 176 ? -24.820 -22.375 0.117 1.00 40.72 176 GLN A C 1
ATOM 1389 O O . GLN A 1 176 ? -25.636 -22.419 1.029 1.00 40.72 176 GLN A O 1
ATOM 1394 N N . SER A 1 177 ? -25.130 -21.885 -1.084 1.00 39.06 177 SER A N 1
ATOM 1395 C CA . SER A 1 177 ? -26.481 -21.919 -1.690 1.00 39.06 177 SER A CA 1
ATOM 1396 C C . SER A 1 177 ? -26.498 -21.202 -3.046 1.00 39.06 177 SER A C 1
ATOM 1398 O O . SER A 1 177 ? -27.348 -20.365 -3.326 1.00 39.06 177 SER A O 1
ATOM 1400 N N . LEU A 1 178 ? -25.562 -21.547 -3.934 1.00 35.12 178 LEU A N 1
ATOM 1401 C CA . LEU A 1 178 ? -25.821 -21.380 -5.365 1.00 35.12 178 LEU A CA 1
ATOM 1402 C C . LEU A 1 178 ? -26.557 -22.644 -5.833 1.00 35.12 178 LEU A C 1
ATOM 1404 O O . LEU A 1 178 ? -26.014 -23.741 -5.658 1.00 35.12 178 LEU A O 1
ATOM 1408 N N . PRO A 1 179 ? -27.779 -22.538 -6.387 1.00 36.75 179 PRO A N 1
ATOM 1409 C CA . PRO A 1 179 ? -28.426 -23.665 -7.041 1.00 36.75 179 PRO A CA 1
ATOM 1410 C C . PRO A 1 179 ? -27.502 -24.207 -8.133 1.00 36.75 179 PRO A C 1
ATOM 1412 O O . PRO A 1 179 ? -26.930 -23.435 -8.907 1.00 36.75 179 PRO A O 1
ATOM 1415 N N . ARG A 1 180 ? -27.350 -25.534 -8.204 1.00 38.62 180 ARG A N 1
ATOM 1416 C CA . ARG A 1 180 ? -26.700 -26.179 -9.349 1.00 38.62 180 ARG A CA 1
ATOM 1417 C C . ARG A 1 180 ? -27.461 -25.761 -10.609 1.00 38.62 180 ARG A C 1
ATOM 1419 O O . ARG A 1 180 ? -28.657 -26.023 -10.712 1.00 38.62 180 ARG A O 1
ATOM 1426 N N . GLN A 1 181 ? -26.772 -25.094 -11.534 1.00 39.53 181 GLN A N 1
ATOM 1427 C CA . GLN A 1 181 ? -27.290 -24.834 -12.876 1.00 39.53 181 GLN A CA 1
ATOM 1428 C C . GLN A 1 181 ? -27.749 -26.162 -13.504 1.00 39.53 181 GLN A C 1
ATOM 1430 O O . GLN A 1 181 ? -26.998 -27.141 -13.434 1.00 39.53 181 GLN A O 1
ATOM 1435 N N . PRO A 1 182 ? -28.946 -26.228 -14.112 1.00 34.59 182 PRO A N 1
ATOM 1436 C CA . PRO A 1 182 ? -29.318 -27.360 -14.946 1.00 34.59 182 PRO A CA 1
ATOM 1437 C C . PRO A 1 182 ? -28.389 -27.437 -16.161 1.00 34.59 182 PRO A C 1
ATOM 1439 O O . PRO A 1 182 ?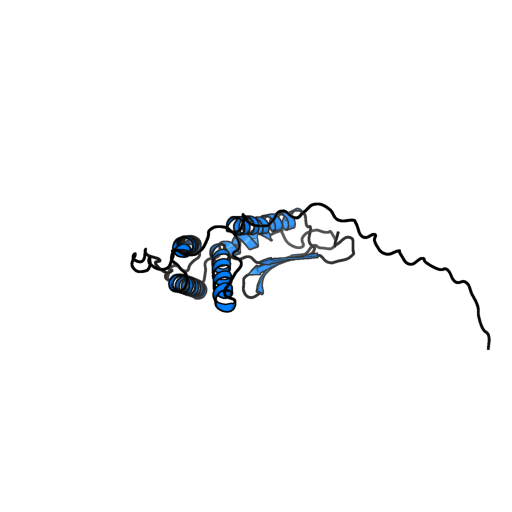 -28.009 -26.411 -16.725 1.00 34.59 182 PRO A O 1
ATOM 1442 N N . ALA A 1 183 ? -28.033 -28.662 -16.540 1.00 38.19 183 ALA A N 1
ATOM 1443 C CA . ALA A 1 183 ? -27.237 -28.966 -17.719 1.00 38.19 183 ALA A CA 1
ATOM 1444 C C . ALA A 1 183 ? -27.909 -28.481 -19.021 1.00 38.19 183 ALA A C 1
ATOM 1446 O O . ALA A 1 183 ? -29.130 -28.529 -19.141 1.00 38.19 183 ALA A O 1
ATOM 1447 N N . GLU A 1 184 ? -27.055 -28.044 -19.952 1.00 40.47 184 GLU A N 1
ATOM 1448 C CA . GLU A 1 184 ? -27.224 -27.924 -21.410 1.00 40.47 184 GLU A CA 1
ATOM 1449 C C . GLU A 1 184 ? -28.545 -27.375 -21.977 1.00 40.47 184 GLU A C 1
ATOM 1451 O O . GLU A 1 184 ? -29.582 -28.033 -21.976 1.00 40.47 184 GLU A O 1
ATOM 1456 N N . ARG A 1 185 ? -28.441 -26.215 -22.645 1.00 34.38 185 ARG A N 1
ATOM 1457 C CA . ARG A 1 185 ? -29.213 -25.917 -23.860 1.00 34.38 185 ARG A CA 1
ATOM 1458 C C . ARG A 1 185 ? -28.326 -25.226 -24.896 1.00 34.38 185 ARG A C 1
ATOM 1460 O O . ARG A 1 185 ? -27.843 -24.124 -24.660 1.00 34.38 185 ARG A O 1
ATOM 1467 N N . ASP A 1 186 ? -28.112 -25.958 -25.983 1.00 34.44 186 ASP A N 1
ATOM 1468 C CA . ASP A 1 186 ? -27.798 -25.590 -27.366 1.00 34.44 186 ASP A CA 1
ATOM 1469 C C . ASP A 1 186 ? -26.996 -24.311 -27.649 1.00 34.44 186 ASP A C 1
ATOM 1471 O O . ASP A 1 186 ? -27.434 -23.176 -27.456 1.00 34.44 186 ASP A O 1
ATOM 1475 N N . ALA A 1 187 ? -25.814 -24.533 -28.229 1.00 39.81 187 ALA A N 1
ATOM 1476 C CA . ALA A 1 187 ? -24.958 -23.517 -28.813 1.00 39.81 187 ALA A CA 1
ATOM 1477 C C . ALA A 1 187 ? -25.696 -22.712 -29.897 1.00 39.81 187 ALA A C 1
ATOM 1479 O O . ALA A 1 187 ? -26.114 -23.248 -30.923 1.00 39.81 187 ALA A O 1
ATOM 1480 N N . VAL A 1 188 ? -25.782 -21.397 -29.698 1.00 40.66 188 VAL A N 1
ATOM 1481 C CA . VAL A 1 188 ? -26.131 -20.445 -30.757 1.00 40.66 188 VAL A CA 1
ATOM 1482 C C . VAL A 1 188 ? -24.914 -20.309 -31.684 1.00 40.66 188 VAL A C 1
ATOM 1484 O O . VAL A 1 188 ? -23.833 -19.959 -31.199 1.00 40.66 188 VAL A O 1
ATOM 1487 N N . PRO A 1 189 ? -25.029 -20.585 -32.997 1.00 49.12 189 PRO A N 1
ATOM 1488 C CA . PRO A 1 189 ? -23.903 -20.442 -33.909 1.00 49.12 189 PRO A CA 1
ATOM 1489 C C . PRO A 1 189 ? -23.542 -18.957 -34.102 1.00 49.12 189 PRO A C 1
ATOM 1491 O O . PRO A 1 189 ? -24.429 -18.098 -34.108 1.00 49.12 189 PRO A O 1
ATOM 1494 N N . PRO A 1 190 ? -22.248 -18.629 -34.267 1.00 48.16 190 PRO A N 1
ATOM 1495 C CA . PRO A 1 190 ? -21.809 -17.255 -34.478 1.00 48.16 190 PRO A CA 1
ATOM 1496 C C . PRO A 1 190 ? -22.297 -16.712 -35.834 1.00 48.16 190 PRO A C 1
ATOM 1498 O O . PRO A 1 190 ? -22.440 -17.481 -36.789 1.00 48.16 190 PRO A O 1
ATOM 1501 N N . PRO A 1 191 ? -22.524 -15.390 -35.952 1.00 43.97 191 PRO A N 1
ATOM 1502 C CA . PRO A 1 191 ? -23.001 -14.784 -37.190 1.00 43.97 191 PRO A CA 1
ATOM 1503 C C . PRO A 1 191 ? -21.969 -14.914 -38.328 1.00 43.97 191 PRO A C 1
ATOM 1505 O O . PRO A 1 191 ? -20.757 -14.901 -38.072 1.00 43.97 191 PRO A O 1
ATOM 1508 N N . PRO A 1 192 ? -22.422 -15.022 -39.592 1.00 47.38 192 PRO A N 1
ATOM 1509 C CA . PRO A 1 192 ? -21.536 -15.198 -40.736 1.00 47.38 192 PRO A CA 1
ATOM 1510 C C . PRO A 1 192 ? -20.669 -13.954 -40.976 1.00 47.38 192 PRO A C 1
ATOM 1512 O O . PRO A 1 192 ? -21.128 -12.814 -40.899 1.00 47.38 192 PRO A O 1
ATOM 1515 N N . ARG A 1 193 ? -19.389 -14.191 -41.287 1.00 39.81 193 ARG A N 1
ATOM 1516 C CA . ARG A 1 193 ? -18.427 -13.154 -41.682 1.00 39.81 193 ARG A CA 1
ATOM 1517 C C . ARG A 1 193 ? -18.828 -12.568 -43.036 1.00 39.81 193 ARG A C 1
ATOM 1519 O O . ARG A 1 193 ? -19.021 -13.318 -43.986 1.00 39.81 193 ARG A O 1
ATOM 1526 N N . ALA A 1 194 ? -18.887 -11.240 -43.125 1.00 39.12 194 ALA A N 1
ATOM 1527 C CA . ALA A 1 194 ? -19.077 -10.534 -44.386 1.00 39.12 194 ALA A CA 1
ATOM 1528 C C . ALA A 1 194 ? -17.936 -10.865 -45.364 1.00 39.12 194 ALA A C 1
ATOM 1530 O O . ALA A 1 194 ? -16.757 -10.641 -45.072 1.00 39.12 194 ALA A O 1
ATOM 1531 N N . SER A 1 195 ? -18.303 -11.428 -46.513 1.00 40.47 195 SER A N 1
ATOM 1532 C CA . SER A 1 195 ? -17.396 -11.723 -47.615 1.00 40.47 195 SER A CA 1
ATOM 1533 C C . SER A 1 195 ? -16.891 -10.431 -48.255 1.00 40.47 195 SER A C 1
ATOM 1535 O O . SER A 1 195 ? -17.654 -9.503 -48.510 1.00 40.47 195 SER A O 1
ATOM 1537 N N . ARG A 1 196 ? -15.583 -10.385 -48.532 1.00 41.88 196 ARG A N 1
ATOM 1538 C CA . ARG A 1 196 ? -14.973 -9.401 -49.430 1.00 41.88 196 ARG A CA 1
ATOM 1539 C C . ARG A 1 196 ? -15.538 -9.616 -50.832 1.00 41.88 196 ARG A C 1
ATOM 1541 O O . ARG A 1 196 ? -15.150 -10.578 -51.489 1.00 41.88 196 ARG A O 1
ATOM 1548 N N . GLU A 1 197 ? -16.393 -8.714 -51.292 1.00 38.34 197 GLU A N 1
ATOM 1549 C CA . GLU A 1 197 ? -16.684 -8.581 -52.715 1.00 38.34 197 GLU A CA 1
ATOM 1550 C C . GLU A 1 197 ? -15.684 -7.619 -53.353 1.00 38.34 197 GLU A C 1
ATOM 1552 O O . GLU A 1 197 ? -15.567 -6.441 -53.018 1.00 38.34 197 GLU A O 1
ATOM 1557 N N . THR A 1 198 ? -14.911 -8.184 -54.270 1.00 41.19 198 THR A N 1
ATOM 1558 C CA . THR A 1 198 ? -14.172 -7.488 -55.311 1.00 41.19 198 THR A CA 1
ATOM 1559 C C . THR A 1 198 ? -15.155 -6.778 -56.240 1.00 41.19 198 THR A C 1
ATOM 1561 O O . THR A 1 198 ? -15.988 -7.448 -56.844 1.00 41.19 198 THR A O 1
ATOM 1564 N N . SER A 1 199 ? -15.011 -5.468 -56.440 1.00 38.16 199 SER A N 1
ATOM 1565 C CA . SER A 1 199 ? -15.596 -4.791 -57.601 1.00 38.16 199 SER A CA 1
ATOM 1566 C C . SER A 1 199 ? -14.492 -4.117 -58.411 1.00 38.16 199 SER A C 1
ATOM 1568 O O . SER A 1 199 ? -13.774 -3.243 -57.924 1.00 38.16 199 SER A O 1
ATOM 1570 N N . ARG A 1 200 ? -14.324 -4.611 -59.641 1.00 37.16 200 ARG A N 1
ATOM 1571 C CA . ARG A 1 200 ? -13.598 -3.966 -60.735 1.00 37.16 200 ARG A CA 1
ATOM 1572 C C . ARG A 1 200 ? -14.524 -2.918 -61.359 1.00 37.16 200 ARG A C 1
ATOM 1574 O O . ARG A 1 200 ? -15.616 -3.287 -61.757 1.00 37.16 200 ARG A O 1
ATOM 1581 N N . GLY A 1 201 ? -13.995 -1.703 -61.518 1.00 34.78 201 GLY A N 1
ATOM 1582 C CA . GLY A 1 201 ? -14.087 -0.856 -62.717 1.00 34.78 201 GLY A CA 1
ATOM 1583 C C . GLY A 1 201 ? -15.440 -0.266 -63.125 1.00 34.78 201 GLY A C 1
ATOM 1584 O O . GLY A 1 201 ? -16.336 -1.006 -63.491 1.00 34.78 201 GLY A O 1
ATOM 1585 N N . GLU A 1 202 ? -15.509 1.067 -63.199 1.00 37.88 202 GLU A N 1
ATOM 1586 C CA . GLU A 1 202 ? -15.735 1.811 -64.457 1.00 37.88 202 GLU A CA 1
ATOM 1587 C C . GLU A 1 202 ? -15.549 3.330 -64.240 1.00 37.88 202 GLU A C 1
ATOM 1589 O O . GLU A 1 202 ? -15.936 3.878 -63.208 1.00 37.88 202 GLU A O 1
ATOM 1594 N N . GLU A 1 203 ? -14.884 3.984 -65.202 1.00 42.62 203 GLU A N 1
ATOM 1595 C CA . GLU A 1 203 ? -14.748 5.445 -65.351 1.00 42.62 203 GLU A CA 1
ATOM 1596 C C . GLU A 1 203 ? -16.115 6.134 -65.535 1.00 42.62 203 GLU A C 1
ATOM 1598 O O . GLU A 1 203 ? -17.098 5.492 -65.906 1.00 42.62 203 GLU A O 1
ATOM 1603 N N . PRO A 1 204 ? -16.167 7.474 -65.411 1.00 44.53 204 PRO A N 1
ATOM 1604 C CA . PRO A 1 204 ? -16.460 8.191 -66.650 1.00 44.53 204 PRO A CA 1
ATOM 1605 C C . PRO A 1 204 ? -15.694 9.504 -66.847 1.00 44.53 204 PRO A C 1
ATOM 1607 O O . PRO A 1 204 ? -15.420 10.280 -65.932 1.00 44.53 204 PRO A O 1
ATOM 1610 N N . THR A 1 205 ? -15.444 9.747 -68.126 1.00 43.50 205 THR A N 1
ATOM 1611 C CA . THR A 1 205 ? -15.032 10.986 -68.776 1.00 43.50 205 THR A CA 1
ATOM 1612 C C . THR A 1 205 ? -16.124 12.058 -68.672 1.00 43.50 205 THR A C 1
ATOM 1614 O O . THR A 1 205 ? -17.273 11.798 -69.038 1.00 43.50 205 THR A O 1
ATOM 1617 N N . ARG A 1 206 ? -15.755 13.287 -68.294 1.00 49.91 206 ARG A N 1
ATOM 1618 C CA . ARG A 1 206 ? -16.135 14.513 -69.018 1.00 49.91 206 ARG A CA 1
ATOM 1619 C C . ARG A 1 206 ? -15.268 15.696 -68.614 1.00 49.91 206 ARG A C 1
ATOM 1621 O O . ARG A 1 206 ? -15.023 15.845 -67.400 1.00 49.91 206 ARG A O 1
#